Protein AF-A0A8S1HTB4-F1 (afdb_monomer)

Structure (mmCIF, N/CA/C/O backbone):
data_AF-A0A8S1HTB4-F1
#
_entry.id   AF-A0A8S1HTB4-F1
#
loop_
_atom_site.group_PDB
_atom_site.id
_atom_site.type_symbol
_atom_site.label_atom_id
_atom_site.label_alt_id
_atom_site.label_comp_id
_atom_site.label_asym_id
_atom_site.label_entity_id
_atom_site.label_seq_id
_atom_site.pdbx_PDB_ins_code
_atom_site.Cartn_x
_atom_site.Cartn_y
_atom_site.Cartn_z
_atom_site.occupancy
_atom_site.B_iso_or_equiv
_atom_site.auth_seq_id
_atom_site.auth_comp_id
_atom_site.auth_asym_id
_atom_site.auth_atom_id
_atom_site.pdbx_PDB_model_num
ATOM 1 N N . MET A 1 1 ? -26.898 -7.638 -37.103 1.00 52.09 1 MET A N 1
ATOM 2 C CA . MET A 1 1 ? -28.044 -8.009 -36.247 1.00 52.09 1 MET A CA 1
ATOM 3 C C . MET A 1 1 ? -27.562 -8.035 -34.805 1.00 52.09 1 MET A C 1
ATOM 5 O O . MET A 1 1 ? -26.642 -8.799 -34.539 1.00 52.09 1 MET A O 1
ATOM 9 N N . PRO A 1 2 ? -28.051 -7.158 -33.913 1.00 51.69 2 PRO A N 1
ATOM 10 C CA . PRO A 1 2 ? -27.568 -7.121 -32.536 1.00 51.69 2 PRO A CA 1
ATOM 11 C C . PRO A 1 2 ? -28.117 -8.314 -31.740 1.00 51.69 2 PRO A C 1
ATOM 13 O O . PRO A 1 2 ? -29.325 -8.544 -31.695 1.00 51.69 2 PRO A O 1
ATOM 16 N N . LEU A 1 3 ? -27.205 -9.081 -31.141 1.00 53.97 3 LEU A N 1
ATOM 17 C CA . LEU A 1 3 ? -27.489 -10.210 -30.257 1.00 53.97 3 LEU A CA 1
ATOM 18 C C . LEU A 1 3 ? -28.090 -9.680 -28.947 1.00 53.97 3 LEU A C 1
ATOM 20 O O . LEU A 1 3 ? -27.420 -8.983 -28.187 1.00 53.97 3 LEU A O 1
ATOM 24 N N . ARG A 1 4 ? -29.368 -9.988 -28.700 1.00 58.59 4 ARG A N 1
ATOM 25 C CA . ARG A 1 4 ? -30.046 -9.728 -27.424 1.00 58.59 4 ARG A CA 1
ATOM 26 C C . ARG A 1 4 ? -29.510 -10.694 -26.369 1.00 58.59 4 ARG A C 1
ATOM 28 O O . ARG A 1 4 ? -29.707 -11.900 -26.486 1.00 58.59 4 ARG A O 1
ATOM 35 N N . THR A 1 5 ? -28.860 -10.165 -25.342 1.00 68.38 5 THR A N 1
ATOM 36 C CA . THR A 1 5 ? -28.529 -10.914 -24.128 1.00 68.38 5 THR A CA 1
ATOM 37 C C . THR A 1 5 ? -29.7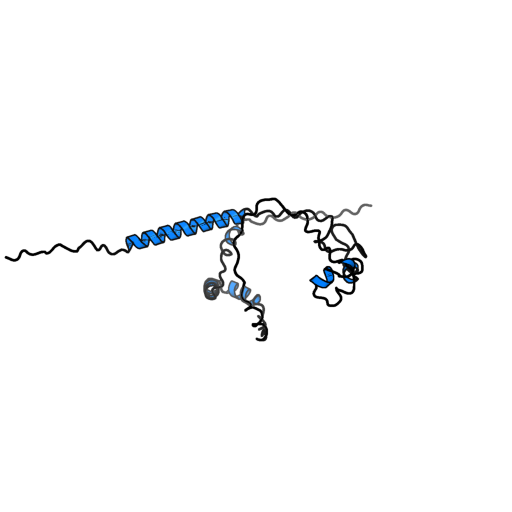72 -11.054 -23.237 1.00 68.38 5 THR A C 1
ATOM 39 O O . THR A 1 5 ? -30.557 -10.107 -23.138 1.00 68.38 5 THR A O 1
ATOM 42 N N . PRO A 1 6 ? -29.998 -12.225 -22.614 1.00 67.81 6 PRO A N 1
ATOM 43 C CA . PRO A 1 6 ? -31.116 -12.425 -21.698 1.00 67.81 6 PRO A CA 1
ATOM 44 C C . PRO A 1 6 ? -30.886 -11.687 -20.372 1.00 67.81 6 PRO A C 1
ATOM 46 O O . PRO A 1 6 ? -29.778 -11.685 -19.833 1.00 67.81 6 PRO A O 1
ATOM 49 N N . SER A 1 7 ? -31.949 -11.065 -19.858 1.00 71.25 7 SER A N 1
ATOM 50 C CA . SER A 1 7 ? -31.957 -10.394 -18.556 1.00 71.25 7 SER A CA 1
ATOM 51 C C . SER A 1 7 ? -31.712 -11.383 -17.410 1.00 71.25 7 SER A C 1
ATOM 53 O O . SER A 1 7 ? -32.244 -12.496 -17.451 1.00 71.25 7 SER A O 1
ATOM 55 N N . PRO A 1 8 ? -30.954 -10.989 -16.373 1.00 74.25 8 PRO A N 1
ATOM 56 C CA . PRO A 1 8 ? -30.757 -11.815 -15.190 1.00 74.25 8 PRO A CA 1
ATOM 57 C C . PRO A 1 8 ? -32.066 -11.975 -14.393 1.00 74.25 8 PRO A C 1
ATOM 59 O O . PRO A 1 8 ? -32.886 -11.050 -14.370 1.00 74.25 8 PRO A O 1
ATOM 62 N N . PRO A 1 9 ? -32.274 -13.133 -13.741 1.00 71.81 9 PRO A N 1
ATOM 63 C CA . PRO A 1 9 ? -33.433 -13.368 -12.889 1.00 71.81 9 PRO A CA 1
ATOM 64 C C . PRO A 1 9 ? -33.397 -12.470 -11.646 1.00 71.81 9 PRO A C 1
ATOM 66 O O . PRO A 1 9 ? -32.331 -12.169 -11.106 1.00 71.81 9 PRO A O 1
ATOM 69 N N . ALA A 1 10 ? -34.583 -12.047 -11.207 1.00 65.19 10 ALA A N 1
ATOM 70 C CA . ALA A 1 10 ? -34.761 -11.215 -10.024 1.00 65.19 10 ALA A CA 1
ATOM 71 C C . ALA A 1 10 ? -34.260 -11.934 -8.752 1.00 65.19 10 ALA A C 1
ATOM 73 O O . ALA A 1 10 ? -34.420 -13.154 -8.639 1.00 65.19 10 ALA A O 1
ATOM 74 N N . PRO A 1 11 ? -33.658 -11.204 -7.795 1.00 65.38 11 PRO A N 1
ATOM 75 C CA . PRO A 1 11 ? -33.204 -11.782 -6.537 1.00 65.38 11 PRO A CA 1
ATOM 76 C C . PRO A 1 11 ? -34.403 -12.279 -5.722 1.00 65.38 11 PRO A C 1
ATOM 78 O O . PRO A 1 11 ? -35.351 -11.536 -5.483 1.00 65.38 11 PRO A O 1
ATOM 81 N N . ALA A 1 12 ? -34.349 -13.546 -5.310 1.00 63.94 12 ALA A N 1
ATOM 82 C CA . ALA A 1 12 ? -35.323 -14.137 -4.403 1.00 63.94 12 ALA A CA 1
ATOM 83 C C . ALA A 1 12 ? -35.243 -13.444 -3.034 1.00 63.94 12 ALA A C 1
ATOM 85 O O . ALA A 1 12 ? -34.164 -13.359 -2.440 1.00 63.94 12 ALA A O 1
ATOM 86 N N . GLU A 1 13 ? -36.384 -12.953 -2.555 1.00 55.47 13 GLU A N 1
ATOM 87 C CA . GLU A 1 13 ? -36.531 -12.365 -1.227 1.00 55.47 13 GLU A CA 1
ATOM 88 C C . GLU A 1 13 ? -36.228 -13.438 -0.173 1.00 55.47 13 GLU A C 1
ATOM 90 O O . GLU A 1 13 ? -36.909 -14.459 -0.085 1.00 55.47 13 GLU A O 1
ATOM 95 N N . ARG A 1 14 ? -35.135 -13.250 0.573 1.00 59.16 14 ARG A N 1
ATOM 96 C CA . ARG A 1 14 ? -34.764 -14.107 1.700 1.00 59.16 14 ARG A CA 1
ATOM 97 C C . ARG A 1 14 ? -35.385 -13.541 2.971 1.00 59.16 14 ARG A C 1
ATOM 99 O O . ARG A 1 14 ? -35.165 -12.375 3.289 1.00 59.16 14 ARG A O 1
ATOM 106 N N . ASP A 1 15 ? -36.115 -14.399 3.676 1.00 53.69 15 ASP A N 1
ATOM 107 C CA . ASP A 1 15 ? -36.721 -14.156 4.984 1.00 53.69 15 ASP A CA 1
ATOM 108 C C . ASP A 1 15 ? -35.692 -13.615 5.991 1.00 53.69 15 ASP A C 1
ATOM 110 O O . ASP A 1 15 ? -34.709 -14.272 6.341 1.00 53.69 15 ASP A O 1
ATOM 114 N N . THR A 1 16 ? -35.919 -12.391 6.463 1.00 58.47 16 THR A N 1
ATOM 115 C CA . THR A 1 16 ? -35.049 -11.641 7.385 1.00 58.47 16 THR A CA 1
ATOM 116 C C . THR A 1 16 ? -35.143 -12.097 8.846 1.00 58.47 16 THR A C 1
ATOM 118 O O . THR A 1 16 ? -34.473 -11.538 9.712 1.00 58.47 16 THR A O 1
ATOM 121 N N . SER A 1 17 ? -35.955 -13.108 9.156 1.00 56.81 17 SER A N 1
ATOM 122 C CA . SER A 1 17 ? -36.210 -13.554 10.531 1.00 56.81 17 SER A CA 1
ATOM 123 C C . SER A 1 17 ? -35.152 -14.502 11.110 1.00 56.81 17 SER A C 1
ATOM 125 O O . SER A 1 17 ? -35.069 -14.610 12.329 1.00 56.81 17 SER A O 1
ATOM 127 N N . GLU A 1 18 ? -34.303 -15.139 10.295 1.00 52.81 18 GLU A N 1
ATOM 128 C CA . GLU A 1 18 ? -33.240 -16.032 10.805 1.00 52.81 18 GLU A CA 1
ATOM 129 C C . GLU A 1 18 ? -31.883 -15.339 11.025 1.00 52.81 18 GLU A C 1
ATOM 131 O O . GLU A 1 18 ? -31.003 -15.896 11.680 1.00 52.81 18 GLU A O 1
ATOM 136 N N . GLN A 1 19 ? -31.698 -14.101 10.550 1.00 52.97 19 GLN A N 1
ATOM 137 C CA . GLN A 1 19 ? -30.436 -13.371 10.748 1.00 52.97 19 GLN A CA 1
ATOM 138 C C . GLN A 1 19 ? -30.274 -12.791 12.160 1.00 52.97 19 GLN A C 1
ATOM 140 O O . GLN A 1 19 ? -29.150 -12.670 12.640 1.00 52.97 19 GLN A O 1
ATOM 145 N N . LEU A 1 20 ? -31.370 -12.503 12.867 1.00 49.91 20 LEU A N 1
ATOM 146 C CA . LEU A 1 20 ? -31.314 -11.859 14.186 1.00 49.91 20 LEU A CA 1
ATOM 147 C C . LEU A 1 20 ? -30.996 -12.809 15.352 1.00 49.91 20 LEU A C 1
ATOM 149 O O . LEU A 1 20 ? -30.763 -12.336 16.462 1.00 49.91 20 LEU A O 1
ATOM 153 N N . LEU A 1 21 ? -30.934 -14.128 15.127 1.00 49.91 21 LEU A N 1
ATOM 154 C CA . LEU A 1 21 ? -30.546 -15.087 16.171 1.00 49.91 21 LEU A CA 1
ATOM 155 C C . LEU A 1 21 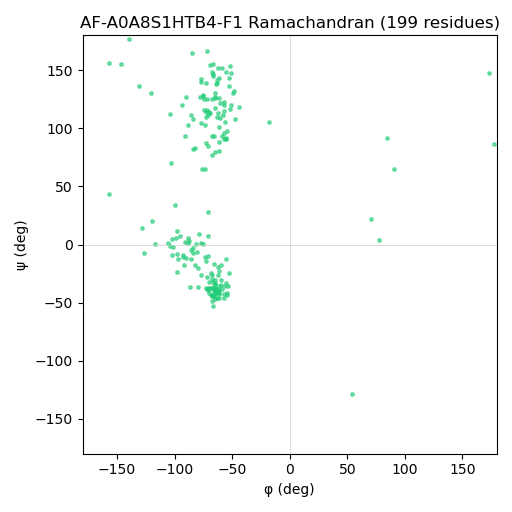? -29.066 -15.503 16.118 1.00 49.91 21 LEU A C 1
ATOM 157 O O . LEU A 1 21 ? -28.575 -16.099 17.075 1.00 49.91 21 LEU A O 1
ATOM 161 N N . PHE A 1 22 ? -28.341 -15.188 15.039 1.00 47.47 22 PHE A N 1
ATOM 162 C CA . PHE A 1 22 ? -26.940 -15.605 14.876 1.00 47.47 22 PHE A CA 1
ATOM 163 C C . PHE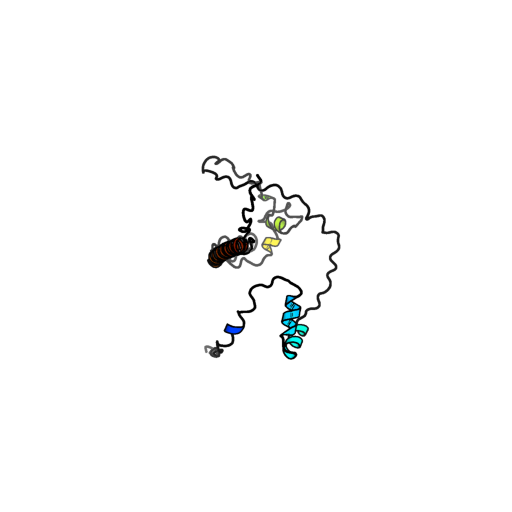 A 1 22 ? -25.918 -14.577 15.394 1.00 47.47 22 PHE A C 1
ATOM 165 O O . PHE A 1 22 ? -24.771 -14.933 15.662 1.00 47.47 22 PHE A O 1
ATOM 172 N N . GLU A 1 23 ? -26.317 -13.318 15.602 1.00 47.59 23 GLU A N 1
ATOM 173 C CA . GLU A 1 23 ? -25.401 -12.250 16.040 1.00 47.59 23 GLU A CA 1
ATOM 174 C C . GLU A 1 23 ? -25.205 -12.158 17.565 1.00 47.59 23 GLU A C 1
ATOM 176 O O . GLU A 1 23 ? -24.330 -11.430 18.029 1.00 47.59 23 GLU A O 1
ATOM 181 N N . ALA A 1 24 ? -25.929 -12.948 18.366 1.00 48.38 24 ALA A N 1
ATOM 182 C CA . ALA A 1 24 ? -25.791 -12.932 19.826 1.00 48.38 24 ALA A CA 1
ATOM 183 C C . ALA A 1 24 ? -24.636 -13.801 20.379 1.00 48.38 24 ALA A C 1
ATOM 185 O O . ALA A 1 24 ? -24.407 -13.797 21.586 1.00 48.38 24 ALA A O 1
ATOM 186 N N . ALA A 1 25 ? -23.899 -14.545 19.540 1.00 48.19 25 ALA A N 1
ATOM 187 C CA . ALA A 1 25 ? -22.939 -15.559 20.011 1.00 48.19 25 ALA A CA 1
ATOM 188 C C . ALA A 1 25 ? -21.459 -15.312 19.651 1.00 48.19 25 ALA A C 1
ATOM 190 O O . ALA A 1 25 ? -20.610 -16.121 20.016 1.00 48.19 25 ALA A O 1
ATOM 191 N N . VAL A 1 26 ? -21.116 -14.219 18.957 1.00 51.09 26 VAL A N 1
ATOM 192 C CA . VAL A 1 26 ? -19.731 -13.979 18.472 1.00 51.09 26 VAL A CA 1
ATOM 193 C C . VAL A 1 26 ? -18.992 -12.896 19.279 1.00 51.09 26 VAL A C 1
ATOM 195 O O . VAL A 1 26 ? -17.829 -12.586 19.023 1.00 51.09 26 VAL A O 1
ATOM 198 N N . GLY A 1 27 ? -19.630 -12.333 20.305 1.00 46.03 27 GLY A N 1
ATOM 199 C CA . GLY A 1 27 ? -18.987 -11.407 21.232 1.00 46.03 27 GLY A CA 1
ATOM 200 C C . GLY A 1 27 ? -18.285 -12.153 22.363 1.00 46.03 27 GLY A C 1
ATOM 201 O O . GLY A 1 27 ? -18.952 -12.681 23.243 1.00 46.03 27 GLY A O 1
ATOM 202 N N . SER A 1 28 ? -16.950 -12.113 22.381 1.00 50.72 28 SER A N 1
ATOM 203 C CA . SER A 1 28 ? -16.079 -12.554 23.488 1.00 50.72 28 SER A CA 1
ATOM 204 C C . SER A 1 28 ? -15.615 -14.021 23.457 1.00 50.72 28 SER A C 1
ATOM 206 O O . SER A 1 28 ? -15.885 -14.819 24.351 1.00 50.72 28 SER A O 1
ATOM 208 N N . ILE A 1 29 ? -14.813 -14.369 22.443 1.00 47.28 29 ILE A N 1
ATOM 209 C CA . ILE A 1 29 ? -13.925 -15.542 22.502 1.00 47.28 29 ILE A CA 1
ATOM 210 C C . ILE A 1 29 ? -12.635 -15.112 23.213 1.00 47.28 29 ILE A C 1
ATOM 212 O O . ILE A 1 29 ? -11.627 -14.794 22.587 1.00 47.28 29 ILE A O 1
ATOM 216 N N . HIS A 1 30 ? -12.667 -15.092 24.544 1.00 47.44 30 HIS A N 1
ATOM 217 C CA . HIS A 1 30 ? -11.462 -15.417 25.300 1.00 47.44 30 HIS A CA 1
ATOM 218 C C . HIS A 1 30 ? -11.246 -16.928 25.148 1.00 47.44 30 HIS A C 1
ATOM 220 O O . HIS A 1 30 ? -12.163 -17.710 25.392 1.00 47.44 30 HIS A O 1
ATOM 226 N N . HIS A 1 31 ? -10.061 -17.344 24.695 1.00 50.38 31 HIS A N 1
ATOM 227 C CA . HIS A 1 31 ? -9.675 -18.754 24.597 1.00 50.38 31 HIS A CA 1
ATOM 228 C C . HIS A 1 31 ? -9.524 -19.373 25.995 1.00 50.38 31 HIS A C 1
ATOM 230 O O . HIS A 1 31 ? -8.414 -19.552 26.489 1.00 50.38 31 HIS A O 1
ATOM 236 N N . ASP A 1 32 ? -10.642 -19.696 26.639 1.00 52.03 32 ASP A N 1
ATOM 237 C CA . ASP A 1 32 ? -10.676 -20.637 27.751 1.00 52.03 32 ASP A CA 1
ATOM 238 C C . ASP A 1 32 ? -11.008 -22.033 27.175 1.00 52.03 32 ASP A C 1
ATOM 240 O O . ASP A 1 32 ? -12.045 -22.213 26.524 1.00 52.03 32 ASP A O 1
ATOM 244 N N . PRO A 1 33 ? -10.137 -23.045 27.346 1.00 61.66 33 PRO A N 1
ATOM 245 C CA . PRO A 1 33 ? -10.380 -24.394 26.831 1.00 61.66 33 PRO A CA 1
ATOM 246 C C . PRO A 1 33 ? -11.660 -25.038 27.395 1.00 61.66 33 PRO A C 1
ATOM 248 O O . PRO A 1 33 ? -12.191 -25.975 26.797 1.00 61.66 33 PRO A O 1
ATOM 251 N N . ASN A 1 34 ? -12.210 -24.531 28.504 1.00 61.47 34 ASN A N 1
ATOM 252 C CA . ASN A 1 34 ? -13.460 -25.041 29.067 1.00 61.47 34 ASN A CA 1
ATOM 253 C C . ASN A 1 34 ? -14.726 -24.536 28.358 1.00 61.47 34 ASN A C 1
ATOM 255 O O . ASN A 1 34 ? -15.775 -25.184 28.455 1.00 61.47 34 ASN A O 1
ATOM 259 N N . THR A 1 35 ? -14.670 -23.423 27.621 1.00 62.94 35 THR A N 1
ATOM 260 C CA . THR A 1 35 ? -15.856 -22.859 26.949 1.00 62.94 35 THR A CA 1
ATOM 261 C C . THR A 1 35 ? -16.276 -23.704 25.750 1.00 62.94 35 THR A C 1
ATOM 263 O O . THR A 1 35 ? -17.468 -23.938 25.550 1.00 62.94 35 THR A O 1
ATOM 266 N N . LEU A 1 36 ? -15.309 -24.250 25.004 1.00 62.00 36 LEU A N 1
ATOM 267 C CA . LEU A 1 36 ? -15.571 -25.164 23.886 1.00 62.00 36 LEU A CA 1
ATOM 268 C C . LEU A 1 36 ? -16.234 -26.463 24.357 1.00 62.00 36 LEU A C 1
ATOM 270 O O . LEU A 1 36 ? -17.182 -26.941 23.735 1.00 62.00 36 LEU A O 1
ATOM 274 N N . THR A 1 37 ? -15.802 -26.998 25.499 1.00 66.38 37 THR A N 1
ATOM 275 C CA . THR A 1 37 ? -16.384 -28.211 26.090 1.00 66.38 37 THR A CA 1
ATOM 276 C C . THR A 1 37 ? -17.836 -27.988 26.519 1.00 66.38 37 THR A C 1
ATOM 278 O O . THR A 1 37 ? -18.688 -28.854 26.313 1.00 66.38 37 THR A O 1
ATOM 281 N N . ARG A 1 38 ? -18.151 -26.799 27.053 1.00 66.75 38 ARG A N 1
ATOM 282 C CA . ARG A 1 38 ? -19.520 -26.418 27.436 1.00 66.75 38 ARG A CA 1
ATOM 283 C C . ARG A 1 38 ? -20.432 -26.170 26.233 1.00 66.75 38 ARG A C 1
ATOM 285 O O . ARG A 1 38 ? -21.573 -26.617 26.257 1.00 66.75 38 ARG A O 1
ATOM 292 N N . LEU A 1 39 ? -19.933 -25.541 25.169 1.00 64.44 39 LEU A N 1
ATOM 293 C CA . LEU A 1 39 ? -20.686 -25.351 23.921 1.00 64.44 39 LEU A CA 1
ATOM 294 C C . LEU A 1 39 ? -20.955 -26.680 23.202 1.00 64.44 39 LEU A C 1
ATOM 296 O O . LEU A 1 39 ? -22.050 -26.900 22.692 1.00 64.44 39 LEU A O 1
ATOM 300 N N . ARG A 1 40 ? -20.007 -27.625 23.233 1.00 64.88 40 ARG A N 1
ATOM 301 C CA . ARG A 1 40 ? -20.227 -28.969 22.678 1.00 64.88 40 ARG A CA 1
ATOM 302 C C . ARG A 1 40 ? -21.364 -29.686 23.408 1.00 64.88 40 ARG A C 1
ATOM 304 O O . ARG A 1 40 ? -22.140 -30.394 22.769 1.00 64.88 40 ARG A O 1
ATOM 311 N N . ALA A 1 41 ? -21.503 -29.479 24.722 1.00 69.12 41 ALA A N 1
ATOM 312 C CA . ALA A 1 41 ? -22.540 -30.105 25.543 1.00 69.12 41 ALA A CA 1
ATOM 313 C C . ALA A 1 41 ? -23.970 -29.668 25.176 1.00 69.12 41 ALA A C 1
ATOM 315 O O . ALA A 1 41 ? -24.880 -30.484 25.300 1.00 69.12 41 ALA A O 1
ATOM 316 N N . THR A 1 42 ? -24.166 -28.440 24.683 1.00 75.31 42 THR A N 1
ATOM 317 C CA . THR A 1 42 ? -25.493 -27.914 24.309 1.00 75.31 42 THR A CA 1
ATOM 318 C C . THR A 1 42 ? -25.880 -28.184 22.853 1.00 75.31 42 THR A C 1
ATOM 320 O O . THR A 1 42 ? -27.044 -28.021 22.492 1.00 75.31 42 THR A O 1
ATOM 323 N N . MET A 1 43 ? -24.940 -28.630 22.015 1.00 75.50 43 MET A N 1
ATOM 324 C CA . MET A 1 43 ? -25.204 -28.959 20.614 1.00 75.50 43 MET A CA 1
ATOM 325 C C . MET A 1 43 ? -25.912 -30.304 20.440 1.00 75.50 43 MET A C 1
ATOM 327 O O . MET A 1 43 ? -25.592 -31.294 21.104 1.00 75.50 43 MET A O 1
ATOM 331 N N . THR A 1 44 ? -26.822 -30.350 19.466 1.00 84.88 44 THR A N 1
ATOM 332 C CA . THR A 1 44 ? -27.479 -31.591 19.037 1.00 84.88 44 THR A CA 1
ATOM 333 C C . THR A 1 44 ? -26.485 -32.553 18.379 1.00 84.88 44 THR A C 1
ATOM 335 O O . THR A 1 44 ? -25.465 -32.144 17.820 1.00 84.88 44 THR A O 1
ATOM 338 N N . THR A 1 45 ? -26.787 -33.854 18.399 1.00 76.44 45 THR A N 1
ATOM 339 C CA . THR A 1 45 ? -25.921 -34.899 17.823 1.00 76.44 45 THR A CA 1
ATOM 340 C C . THR A 1 45 ? -25.616 -34.661 16.338 1.00 76.44 45 THR A C 1
ATOM 342 O O . THR A 1 45 ? -24.490 -34.889 15.907 1.00 76.44 45 THR A O 1
ATOM 345 N N . ALA A 1 46 ? -26.579 -34.128 15.577 1.00 74.50 46 ALA A N 1
ATOM 346 C CA . ALA A 1 46 ? -26.396 -33.782 14.166 1.00 74.50 46 ALA A CA 1
ATOM 347 C C . ALA A 1 46 ? -25.455 -32.576 13.964 1.00 74.50 46 ALA A C 1
ATOM 349 O O . ALA A 1 46 ? -24.634 -32.578 13.052 1.00 74.50 46 ALA A O 1
ATOM 350 N N . GLN A 1 47 ? -25.511 -31.569 14.842 1.00 73.69 47 GLN A N 1
ATOM 351 C CA . GLN A 1 47 ? -24.605 -30.413 14.786 1.00 73.69 47 GLN A CA 1
ATOM 352 C C . GLN A 1 47 ? -23.165 -30.773 15.164 1.00 73.69 47 GLN A C 1
ATOM 354 O O . GLN A 1 47 ? -22.232 -30.201 14.607 1.00 73.69 47 GLN A O 1
ATOM 359 N N . ARG A 1 48 ? -22.971 -31.745 16.068 1.00 75.38 48 ARG A N 1
ATOM 360 C CA . ARG A 1 48 ? -21.630 -32.235 16.425 1.00 75.38 48 ARG A CA 1
ATOM 361 C C . ARG A 1 48 ? -20.921 -32.891 15.239 1.00 75.38 48 ARG A C 1
ATOM 363 O O . ARG A 1 48 ? -19.747 -32.616 15.034 1.00 75.38 48 ARG A O 1
ATOM 370 N N . GLN A 1 49 ? -21.637 -33.687 14.441 1.00 74.75 49 GLN A N 1
ATOM 371 C CA . GLN A 1 49 ? -21.060 -34.350 13.264 1.00 74.75 49 GLN A CA 1
ATOM 372 C C . GLN A 1 49 ? -20.566 -33.344 12.214 1.00 74.75 49 GLN A C 1
ATOM 374 O O . GLN A 1 49 ? -19.470 -33.503 11.695 1.00 74.75 49 GLN A O 1
ATOM 379 N N . MET A 1 50 ? -21.303 -32.252 11.982 1.00 72.06 50 MET A N 1
ATOM 380 C CA . MET A 1 50 ? -20.867 -31.206 11.044 1.00 72.06 50 MET A CA 1
ATOM 381 C C . MET A 1 50 ? -19.636 -30.421 11.525 1.00 72.06 50 MET A C 1
ATOM 383 O O . MET A 1 50 ? -18.921 -29.842 10.712 1.00 72.06 50 MET A O 1
ATOM 387 N N . PHE A 1 51 ? -19.398 -30.366 12.838 1.00 68.62 51 PHE A N 1
ATOM 388 C CA . PHE A 1 51 ? -18.238 -29.676 13.407 1.00 68.62 51 PHE A CA 1
ATOM 389 C C . PHE A 1 51 ? -16.962 -30.517 13.321 1.00 68.62 51 PHE A C 1
ATOM 391 O O . PHE A 1 51 ? -15.888 -29.967 13.088 1.00 68.62 51 PHE A O 1
ATOM 398 N N . ASP A 1 52 ? -17.078 -31.836 13.487 1.00 66.06 52 ASP A N 1
ATOM 399 C CA . ASP A 1 52 ? -15.936 -32.749 13.396 1.00 66.06 52 ASP A CA 1
ATOM 400 C C . ASP A 1 52 ? -15.444 -32.913 11.937 1.00 66.06 52 ASP A C 1
ATOM 402 O O . ASP A 1 52 ? -14.242 -33.054 11.727 1.00 66.06 52 ASP A O 1
ATOM 406 N N . ASP A 1 53 ? -16.310 -32.756 10.924 1.00 62.94 53 ASP A N 1
ATOM 407 C CA . ASP A 1 53 ? -15.910 -32.770 9.499 1.00 62.94 53 ASP A CA 1
ATOM 408 C C . ASP A 1 53 ? -15.147 -31.504 9.042 1.00 62.94 53 ASP A C 1
ATOM 410 O O . ASP A 1 53 ? -14.524 -31.498 7.979 1.00 62.94 53 ASP A O 1
ATOM 414 N N . LEU A 1 54 ? -15.163 -30.427 9.839 1.00 59.72 54 LEU A N 1
ATOM 415 C CA . LEU A 1 54 ? -14.414 -29.185 9.581 1.00 59.72 54 LEU A CA 1
ATOM 416 C C . LEU A 1 54 ? -13.165 -29.041 10.461 1.00 59.72 54 LEU A C 1
ATOM 418 O O . LEU A 1 54 ? -12.431 -28.055 10.333 1.00 59.72 54 LEU A O 1
ATOM 422 N N . ALA A 1 55 ? -12.905 -30.004 11.348 1.00 54.53 55 ALA A N 1
ATOM 423 C CA . ALA A 1 55 ? -11.685 -30.049 12.135 1.00 54.53 55 ALA A CA 1
ATOM 424 C C . ALA A 1 55 ? -10.523 -30.461 11.222 1.00 54.53 55 ALA A C 1
ATOM 426 O O . ALA A 1 55 ? -10.196 -31.636 11.069 1.00 54.53 55 ALA A O 1
ATOM 427 N N . PHE A 1 56 ? -9.911 -29.463 10.582 1.00 50.31 56 PHE A N 1
ATOM 428 C CA . PHE A 1 56 ? -8.648 -29.630 9.875 1.00 50.31 56 PHE A CA 1
ATOM 429 C C . PHE A 1 56 ? -7.653 -30.361 10.789 1.00 50.31 56 PHE A C 1
ATOM 431 O O . PHE A 1 56 ? -7.517 -29.966 11.953 1.00 50.31 56 PHE A O 1
ATOM 438 N N . PRO A 1 57 ? -6.954 -31.402 10.300 1.00 50.84 57 PRO A N 1
ATOM 439 C CA . PRO A 1 57 ? -5.889 -32.022 11.065 1.00 50.84 57 PRO A CA 1
ATOM 440 C C . PRO A 1 57 ? -4.862 -30.936 11.374 1.00 50.84 57 PRO A C 1
ATOM 442 O O . PRO A 1 57 ? -4.220 -30.389 10.476 1.00 50.84 57 PRO A O 1
ATOM 445 N N . VAL A 1 58 ? -4.758 -30.579 12.652 1.00 52.69 58 VAL A N 1
ATOM 446 C CA . VAL A 1 58 ? -3.650 -29.783 13.164 1.00 52.69 58 VAL A CA 1
ATOM 447 C C . VAL A 1 58 ? -2.425 -30.671 13.005 1.00 52.69 58 VAL A C 1
ATOM 449 O O . VAL A 1 58 ? -2.160 -31.529 13.841 1.00 52.69 58 VAL A O 1
ATOM 452 N N . GLU A 1 59 ? -1.723 -30.526 11.883 1.00 50.25 59 GLU A N 1
ATOM 453 C CA . GLU A 1 59 ? -0.357 -31.014 11.783 1.00 50.25 59 GLU A CA 1
ATOM 454 C C . GLU A 1 59 ? 0.428 -30.329 12.903 1.00 50.25 59 GLU A C 1
ATOM 456 O O . GLU A 1 59 ? 0.555 -29.101 12.932 1.00 50.25 59 GLU A O 1
ATOM 461 N N . GLU A 1 60 ? 0.903 -31.127 13.859 1.00 52.59 60 GLU A N 1
ATOM 462 C CA . GLU A 1 60 ? 1.887 -30.723 14.854 1.00 52.59 60 GLU A CA 1
ATOM 463 C C . GLU A 1 60 ? 3.118 -30.176 14.123 1.00 52.59 60 GLU A C 1
ATOM 465 O O . GLU A 1 60 ? 4.046 -30.901 13.768 1.00 52.59 60 GLU A O 1
ATOM 470 N N . GLN A 1 61 ? 3.139 -28.864 13.892 1.00 49.06 61 GLN A N 1
ATOM 471 C CA . GLN A 1 61 ? 4.371 -28.153 13.605 1.00 49.06 61 GLN A CA 1
ATOM 472 C C . GLN A 1 61 ? 5.203 -28.183 14.882 1.00 49.06 61 GLN A C 1
ATOM 474 O O . GLN A 1 61 ? 5.067 -27.340 15.767 1.00 49.06 61 GLN A O 1
ATOM 479 N N . THR A 1 62 ? 6.075 -29.183 14.973 1.00 45.28 62 THR A N 1
ATOM 480 C CA . THR A 1 62 ? 7.212 -29.198 15.886 1.00 45.28 62 THR A CA 1
ATOM 481 C C . THR A 1 62 ? 8.113 -28.023 15.519 1.00 45.28 62 THR A C 1
ATOM 483 O O . THR A 1 62 ? 8.994 -28.131 14.665 1.00 45.28 62 THR A O 1
ATOM 486 N N . VAL A 1 63 ? 7.848 -26.859 16.108 1.00 51.16 63 VAL A N 1
ATOM 487 C CA . VAL A 1 63 ? 8.714 -25.692 15.970 1.00 51.16 63 VAL A CA 1
ATOM 488 C C . VAL A 1 63 ? 9.963 -25.969 16.801 1.00 51.16 63 VAL A C 1
ATOM 490 O O . VAL A 1 63 ? 9.888 -26.120 18.020 1.00 51.16 63 VAL A O 1
ATOM 493 N N . SER A 1 64 ? 11.104 -26.099 16.126 1.00 48.59 64 SER A N 1
ATOM 494 C CA . SER A 1 64 ? 12.404 -26.332 16.751 1.00 48.59 64 SER A CA 1
ATOM 495 C C . SER A 1 64 ? 12.690 -25.290 17.849 1.00 48.59 64 SER A C 1
ATOM 497 O O . SER A 1 64 ? 12.488 -24.096 17.612 1.00 48.59 64 SER A O 1
ATOM 499 N N . PRO A 1 65 ? 13.205 -25.695 19.025 1.00 55.00 65 PRO A N 1
ATOM 500 C CA . PRO A 1 65 ? 13.363 -24.822 20.195 1.00 55.00 65 PRO A CA 1
ATOM 501 C C . PRO A 1 65 ? 14.459 -23.738 20.080 1.00 55.00 65 PRO A C 1
ATOM 503 O O . PRO A 1 65 ? 14.700 -23.019 21.044 1.00 55.00 65 PRO A O 1
ATOM 506 N N . ASP A 1 66 ? 15.085 -23.557 18.914 1.00 49.81 66 ASP A N 1
ATOM 507 C CA . ASP A 1 66 ? 16.233 -22.651 18.714 1.00 49.81 66 ASP A CA 1
ATOM 508 C C . ASP A 1 66 ? 15.866 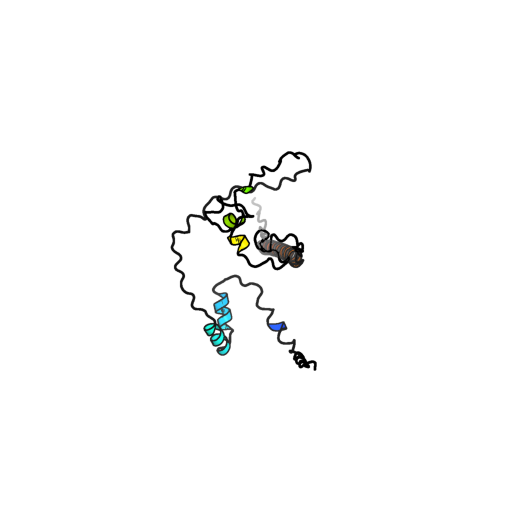-21.189 18.364 1.00 49.81 66 ASP A C 1
ATOM 510 O O . ASP A 1 66 ? 16.745 -20.359 18.139 1.00 49.81 66 ASP A O 1
ATOM 514 N N . LEU A 1 67 ? 14.576 -20.826 18.320 1.00 51.03 67 LEU A N 1
ATOM 515 C CA . LEU A 1 67 ? 14.128 -19.455 17.989 1.00 51.03 67 LEU A CA 1
ATOM 516 C C . LEU A 1 67 ? 13.695 -18.596 19.192 1.00 51.03 67 LEU A C 1
ATOM 518 O O . LEU A 1 67 ? 13.257 -17.458 19.011 1.00 51.03 67 LEU A O 1
ATOM 522 N N . LEU A 1 68 ? 13.845 -19.091 20.422 1.00 53.44 68 LEU A N 1
ATOM 523 C CA . LEU A 1 68 ? 13.397 -18.386 21.632 1.00 53.44 68 LEU A CA 1
ATOM 524 C C . LEU A 1 68 ? 14.387 -17.342 22.185 1.00 53.44 68 LEU A C 1
ATOM 526 O O . LEU A 1 68 ? 14.002 -16.554 23.045 1.00 53.44 68 LEU A O 1
ATOM 530 N N . ASP A 1 69 ? 15.611 -17.246 21.657 1.00 49.00 69 ASP A N 1
ATOM 531 C CA . ASP A 1 69 ? 16.638 -16.334 22.202 1.00 49.00 69 ASP A CA 1
ATOM 532 C C . ASP A 1 69 ? 16.649 -14.922 21.566 1.00 49.00 69 ASP A C 1
ATOM 534 O O . ASP A 1 69 ? 17.465 -14.065 21.894 1.00 49.00 69 ASP A O 1
ATOM 538 N N . HIS A 1 70 ? 15.733 -14.627 20.634 1.00 55.06 70 HIS A N 1
ATOM 539 C CA . HIS A 1 70 ? 15.658 -13.300 19.991 1.00 55.06 70 HIS A CA 1
ATOM 540 C C . HIS A 1 70 ? 14.613 -12.350 20.599 1.00 55.06 70 HIS A C 1
ATOM 542 O O . HIS A 1 70 ? 14.606 -11.163 20.266 1.00 55.06 70 HIS A O 1
ATOM 548 N N . PHE A 1 71 ? 13.764 -12.826 21.516 1.00 52.09 71 PHE A N 1
ATOM 549 C CA . PHE A 1 71 ? 12.664 -12.032 22.085 1.00 52.09 71 PHE A CA 1
ATOM 550 C C . PHE A 1 71 ? 12.932 -11.466 23.489 1.00 52.09 71 PHE A C 1
ATOM 552 O O . PHE A 1 71 ? 12.119 -10.698 23.994 1.00 52.09 71 PHE A O 1
ATOM 559 N N . LEU A 1 72 ? 14.089 -11.751 24.098 1.00 51.03 72 LEU A N 1
ATOM 560 C CA . LEU A 1 72 ? 14.467 -11.242 25.427 1.00 51.03 72 LEU A CA 1
ATOM 561 C C . LEU A 1 72 ? 15.423 -10.039 25.376 1.00 51.03 72 LEU A C 1
ATOM 563 O O . LEU A 1 72 ? 16.271 -9.862 26.251 1.00 51.03 72 LEU A O 1
ATOM 567 N N . ARG A 1 73 ? 15.300 -9.169 24.365 1.00 53.34 73 ARG A N 1
ATOM 568 C CA . ARG A 1 73 ? 16.013 -7.884 24.390 1.00 53.34 73 ARG A CA 1
ATOM 569 C C . ARG A 1 73 ? 15.290 -6.891 25.314 1.00 53.34 73 ARG A C 1
ATOM 571 O O . ARG A 1 73 ? 14.100 -6.653 25.115 1.00 53.34 73 ARG A O 1
ATOM 578 N N . PRO A 1 74 ? 15.988 -6.276 26.289 1.00 50.56 74 PRO A N 1
ATOM 579 C CA . PRO A 1 74 ? 15.385 -5.322 27.209 1.00 50.56 74 PRO A CA 1
ATOM 580 C C . PRO A 1 74 ? 14.840 -4.105 26.458 1.00 50.56 74 PRO A C 1
ATOM 582 O O . PRO A 1 74 ? 15.555 -3.441 25.704 1.00 50.56 74 PRO A O 1
ATOM 585 N N . VAL A 1 75 ? 13.560 -3.815 26.682 1.00 50.97 75 VAL A N 1
ATOM 586 C CA . VAL A 1 75 ? 12.881 -2.628 26.164 1.00 50.97 75 VAL A CA 1
ATOM 587 C C . VAL A 1 75 ? 13.354 -1.424 26.979 1.00 50.97 75 VAL A C 1
ATOM 589 O O . VAL A 1 75 ? 13.143 -1.358 28.189 1.00 50.97 75 VAL A O 1
ATOM 592 N N . SER A 1 76 ? 14.033 -0.483 26.325 1.00 54.06 76 SER A N 1
ATOM 593 C CA . SER A 1 76 ? 14.476 0.776 26.933 1.00 54.06 76 SER A CA 1
ATOM 594 C C . SER A 1 76 ? 13.291 1.588 27.490 1.00 54.06 76 SER A C 1
ATOM 596 O O . SER A 1 76 ? 12.191 1.511 26.936 1.00 54.06 76 SER A O 1
ATOM 598 N N . PRO A 1 77 ? 13.492 2.420 28.532 1.00 50.19 77 PRO A N 1
ATOM 599 C CA . PRO A 1 77 ? 12.403 3.135 29.185 1.00 50.19 77 PRO A CA 1
ATOM 600 C C . PRO A 1 77 ? 11.751 4.150 28.242 1.00 50.19 77 PRO A C 1
ATOM 602 O O . PRO A 1 77 ? 12.422 4.990 27.635 1.00 50.19 77 PRO A O 1
ATOM 605 N N . VAL A 1 78 ? 10.423 4.088 28.170 1.00 45.97 78 VAL A N 1
ATOM 606 C CA . VAL A 1 78 ? 9.564 5.051 27.481 1.00 45.97 78 VAL A CA 1
ATOM 607 C C . VAL A 1 78 ? 9.712 6.415 28.162 1.00 45.97 78 VAL A C 1
ATOM 609 O O . VAL A 1 78 ? 9.280 6.614 29.295 1.00 45.97 78 VAL A O 1
ATOM 612 N N . ARG A 1 79 ? 10.348 7.366 27.472 1.00 42.25 79 ARG A N 1
ATOM 613 C CA . ARG A 1 79 ? 10.338 8.787 27.841 1.00 42.25 79 ARG A CA 1
ATOM 614 C C . ARG A 1 79 ? 8.980 9.389 27.472 1.00 42.25 79 ARG A C 1
ATOM 616 O O . ARG A 1 79 ? 8.545 9.273 26.330 1.00 42.25 79 ARG A O 1
ATOM 623 N N . SER A 1 80 ? 8.349 10.037 28.446 1.00 43.38 80 SER A N 1
ATOM 624 C CA . SER A 1 80 ? 7.071 10.748 28.348 1.00 43.38 80 SER A CA 1
ATOM 625 C C . SER A 1 80 ? 7.021 11.766 27.193 1.00 43.38 80 SER A C 1
ATOM 627 O O . SER A 1 80 ? 8.062 12.316 26.819 1.00 43.38 80 SER A O 1
ATOM 629 N N . PRO A 1 81 ? 5.825 12.081 26.655 1.00 45.44 81 PRO A N 1
ATOM 630 C CA . PRO A 1 81 ? 5.676 13.040 25.568 1.00 45.44 81 PRO A CA 1
ATOM 631 C C . PRO A 1 81 ? 5.886 14.468 26.089 1.00 45.44 81 PRO A C 1
ATOM 633 O O . PRO A 1 81 ? 5.023 15.058 26.734 1.00 45.44 81 PRO A O 1
ATOM 636 N N . SER A 1 82 ? 7.056 15.040 25.813 1.00 40.28 82 SER A N 1
ATOM 637 C CA . SER A 1 82 ? 7.321 16.464 26.003 1.00 40.28 82 SER A CA 1
ATOM 638 C C . SER A 1 82 ? 6.594 17.268 24.922 1.00 40.28 82 SER A C 1
ATOM 640 O O . SER A 1 82 ? 6.977 17.228 23.748 1.00 40.28 82 SER A O 1
ATOM 642 N N . TYR A 1 83 ? 5.559 18.002 25.339 1.00 49.47 83 TYR A N 1
ATOM 643 C CA . TYR A 1 83 ? 4.902 19.067 24.581 1.00 49.47 83 TYR A CA 1
ATOM 644 C C . TYR A 1 83 ? 5.975 19.992 23.993 1.00 49.47 83 TYR A C 1
ATOM 646 O O . TYR A 1 83 ? 6.673 20.692 24.726 1.00 49.47 83 TYR A O 1
ATOM 654 N N . SER A 1 84 ? 6.178 19.918 22.679 1.00 41.06 84 SER A N 1
ATOM 655 C CA . SER A 1 84 ? 7.209 20.690 21.989 1.00 41.06 84 SER A CA 1
ATOM 656 C C . SER A 1 84 ? 6.550 21.840 21.245 1.00 41.06 84 SER A C 1
ATOM 658 O O . SER A 1 84 ? 5.809 21.629 20.287 1.00 41.06 84 SER A O 1
ATOM 660 N N . SER A 1 85 ? 6.838 23.049 21.722 1.00 38.19 85 SER A N 1
ATOM 661 C CA . SER A 1 85 ? 6.586 24.317 21.044 1.00 38.19 85 SER A CA 1
ATOM 662 C C . SER A 1 85 ? 7.147 24.321 19.615 1.00 38.19 85 SER A C 1
ATOM 664 O O . SER A 1 85 ? 8.205 23.730 19.372 1.00 38.19 85 SER A O 1
ATOM 666 N N . PRO A 1 86 ? 6.502 25.028 18.674 1.00 57.62 86 PRO A N 1
ATOM 667 C CA . PRO A 1 86 ? 7.034 25.216 17.340 1.00 57.62 86 PRO A CA 1
ATOM 668 C C . PRO A 1 86 ? 8.007 26.393 17.379 1.00 57.62 86 PRO A C 1
ATOM 670 O O . PRO A 1 86 ? 7.586 27.522 17.569 1.00 57.62 86 PRO A O 1
ATOM 673 N N . ASP A 1 87 ? 9.307 26.131 17.277 1.00 49.41 87 ASP A N 1
ATOM 674 C CA . ASP A 1 87 ? 10.233 26.931 16.468 1.00 49.41 87 ASP A CA 1
ATOM 675 C C . ASP A 1 87 ? 11.681 26.494 16.687 1.00 49.41 87 ASP A C 1
ATOM 677 O O . ASP A 1 87 ? 12.090 26.148 17.793 1.00 49.41 87 ASP A O 1
ATOM 681 N N . ARG A 1 88 ? 12.470 26.625 15.613 1.00 47.88 88 ARG A N 1
ATOM 682 C CA . ARG A 1 88 ? 13.910 26.323 15.480 1.00 47.88 88 ARG A CA 1
ATOM 683 C C . ARG A 1 88 ? 14.216 24.857 15.169 1.00 47.88 88 ARG A C 1
ATOM 685 O O . ARG A 1 88 ? 14.488 24.065 16.060 1.00 47.88 88 ARG A O 1
ATOM 692 N N . ASN A 1 89 ? 14.303 24.523 13.878 1.00 45.72 89 ASN A N 1
ATOM 693 C CA . ASN A 1 89 ? 15.600 24.260 13.231 1.00 45.72 89 ASN A CA 1
ATOM 694 C C . ASN A 1 89 ? 15.403 23.830 11.760 1.00 45.72 89 ASN A C 1
ATOM 696 O O . ASN A 1 89 ? 15.383 22.643 11.432 1.00 45.72 89 ASN A O 1
ATOM 700 N N . ASN A 1 90 ? 15.316 24.806 10.854 1.00 52.75 90 ASN A N 1
ATOM 701 C CA . ASN A 1 90 ? 15.256 24.623 9.395 1.00 52.75 90 ASN A CA 1
ATOM 702 C C . ASN A 1 90 ? 16.591 24.150 8.769 1.00 52.75 90 ASN A C 1
ATOM 704 O O . ASN A 1 90 ? 16.873 24.435 7.610 1.00 52.75 90 ASN A O 1
ATOM 708 N N . ASN A 1 91 ? 17.431 23.423 9.516 1.00 49.81 91 ASN A N 1
ATOM 709 C CA . ASN A 1 91 ? 18.769 23.032 9.065 1.00 49.81 91 ASN A CA 1
ATOM 710 C C . ASN A 1 91 ? 19.088 21.537 9.190 1.00 49.81 91 ASN A C 1
ATOM 712 O O . ASN A 1 91 ? 20.226 21.126 8.969 1.00 49.81 91 ASN A O 1
ATOM 716 N N . ARG A 1 92 ? 18.081 20.677 9.411 1.00 50.31 92 ARG A N 1
ATOM 717 C CA . ARG A 1 92 ? 18.175 19.271 8.979 1.00 50.31 92 ARG A CA 1
ATOM 718 C C . ARG A 1 92 ? 17.947 19.220 7.477 1.00 50.31 92 ARG A C 1
ATOM 720 O O . ARG A 1 92 ? 16.961 18.672 6.992 1.00 50.31 92 ARG A O 1
ATOM 727 N N . ARG A 1 93 ? 18.880 19.829 6.741 1.00 51.00 93 ARG A N 1
ATOM 728 C CA . ARG A 1 93 ? 19.104 19.559 5.331 1.00 51.00 93 ARG A CA 1
ATOM 729 C C . ARG A 1 93 ? 19.319 18.061 5.264 1.00 51.00 93 ARG A C 1
ATOM 731 O O . ARG A 1 93 ? 20.370 17.565 5.653 1.00 51.00 93 ARG A O 1
ATOM 738 N N . SER A 1 94 ? 18.224 17.386 4.930 1.00 54.94 94 SER A N 1
ATOM 739 C CA . SER A 1 94 ? 18.113 16.000 4.533 1.00 54.94 94 SER A CA 1
ATOM 740 C C . SER A 1 94 ? 19.500 15.525 4.124 1.00 54.94 94 SER A C 1
ATOM 742 O O . SER A 1 94 ? 20.003 15.948 3.079 1.00 54.94 94 SER A O 1
ATOM 744 N N . GLN A 1 95 ? 20.154 14.722 4.973 1.00 52.25 95 GLN A N 1
ATOM 745 C CA . GLN A 1 95 ? 21.169 13.805 4.482 1.00 52.25 95 GLN A CA 1
ATOM 746 C C . GLN A 1 95 ? 20.396 12.899 3.530 1.00 52.25 95 GLN A C 1
ATOM 748 O O . GLN A 1 95 ? 19.937 11.818 3.886 1.00 52.25 95 GLN A O 1
ATOM 753 N N . ARG A 1 96 ? 20.171 13.405 2.316 1.00 56.00 96 ARG A N 1
ATOM 754 C CA . ARG A 1 96 ? 19.907 12.619 1.138 1.00 56.00 96 ARG A CA 1
ATOM 755 C C . ARG A 1 96 ? 21.217 11.879 0.964 1.00 56.00 96 ARG A C 1
ATOM 757 O O . ARG A 1 96 ? 22.092 12.315 0.231 1.00 56.00 96 ARG 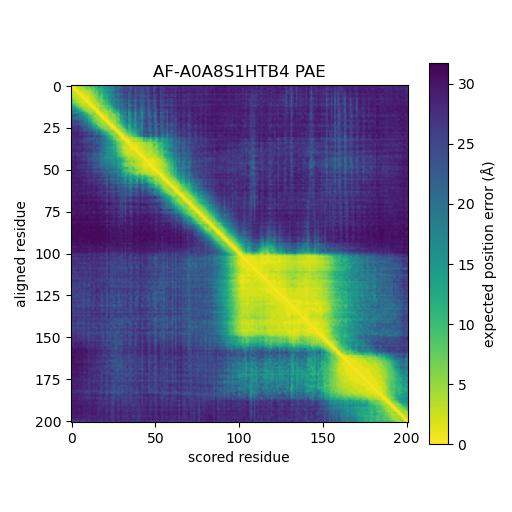A O 1
ATOM 764 N N . VAL A 1 97 ? 21.394 10.817 1.753 1.00 55.44 97 VAL A N 1
ATOM 765 C CA . VAL A 1 97 ? 22.286 9.727 1.393 1.00 55.44 97 VAL A CA 1
ATOM 766 C C . VAL A 1 97 ? 21.947 9.506 -0.067 1.00 55.44 97 VAL A C 1
ATOM 768 O O . VAL A 1 97 ? 20.762 9.338 -0.366 1.00 55.44 97 VAL A O 1
ATOM 771 N N . ASN A 1 98 ? 22.913 9.697 -0.963 1.00 53.88 98 ASN A N 1
ATOM 772 C CA . ASN A 1 98 ? 22.696 9.556 -2.394 1.00 53.88 98 ASN A CA 1
ATOM 773 C C . ASN A 1 98 ? 22.178 8.130 -2.617 1.00 53.88 98 ASN A C 1
ATOM 775 O O . ASN A 1 98 ? 22.937 7.175 -2.720 1.00 53.88 98 ASN A O 1
ATOM 779 N N . THR A 1 99 ? 20.854 7.980 -2.593 1.00 55.75 99 THR A N 1
ATOM 780 C CA . THR A 1 99 ? 20.124 6.715 -2.728 1.00 55.75 99 THR A CA 1
ATOM 781 C C . THR A 1 99 ? 20.140 6.255 -4.178 1.00 55.75 99 THR A C 1
ATOM 783 O O . THR A 1 99 ? 19.616 5.192 -4.492 1.00 55.75 99 THR A O 1
ATOM 786 N N . GLU A 1 100 ? 20.789 7.026 -5.051 1.00 63.00 100 GLU A N 1
ATOM 787 C CA . GLU A 1 100 ? 21.013 6.729 -6.456 1.00 63.00 100 GLU A CA 1
ATOM 788 C C . GLU A 1 100 ? 21.654 5.358 -6.671 1.00 63.00 100 GLU A C 1
ATOM 790 O O . GLU A 1 100 ? 21.419 4.755 -7.710 1.00 63.00 100 GLU A O 1
ATOM 795 N N . THR A 1 101 ? 22.379 4.811 -5.694 1.00 77.56 101 THR A N 1
ATOM 796 C CA . THR A 1 101 ? 22.998 3.481 -5.789 1.00 77.56 101 THR A CA 1
ATOM 797 C C . THR A 1 101 ? 22.269 2.367 -5.045 1.00 77.56 101 THR A C 1
ATOM 799 O O . THR A 1 101 ? 22.628 1.213 -5.240 1.00 77.56 101 THR A O 1
ATOM 802 N N . THR A 1 102 ? 21.247 2.654 -4.227 1.00 90.50 102 THR A N 1
ATOM 803 C CA . THR A 1 102 ? 20.590 1.612 -3.411 1.00 90.50 102 THR A CA 1
ATOM 804 C C . THR A 1 102 ? 19.098 1.480 -3.713 1.00 90.50 102 THR A C 1
ATOM 806 O O . THR A 1 102 ? 18.338 2.449 -3.727 1.00 90.50 102 THR A O 1
ATOM 809 N N . CYS A 1 103 ? 18.646 0.251 -3.936 1.00 93.38 103 CYS A N 1
ATOM 810 C CA . CYS A 1 103 ? 17.266 -0.080 -4.234 1.00 93.38 103 CYS A CA 1
ATOM 811 C C . CYS A 1 103 ? 16.481 -0.321 -2.942 1.00 93.38 103 CYS A C 1
ATOM 813 O O . CYS A 1 103 ? 16.537 -1.393 -2.337 1.00 93.38 103 CYS A O 1
ATOM 815 N N . GLY A 1 104 ? 15.679 0.668 -2.544 1.00 91.69 104 GLY A N 1
ATOM 816 C CA . GLY A 1 104 ? 14.791 0.545 -1.383 1.00 91.69 104 GLY A CA 1
ATOM 817 C C . GLY A 1 104 ? 13.772 -0.599 -1.500 1.00 91.69 104 GLY A C 1
ATOM 818 O O . GLY A 1 104 ? 13.428 -1.207 -0.493 1.00 91.69 104 GLY A O 1
ATOM 819 N N . HIS A 1 105 ? 13.326 -0.942 -2.716 1.00 93.50 105 HIS A N 1
ATOM 820 C CA . HIS A 1 105 ? 12.381 -2.045 -2.924 1.00 93.50 105 HIS A CA 1
ATOM 821 C C . HIS A 1 105 ? 13.006 -3.405 -2.577 1.00 93.50 105 HIS A C 1
ATOM 823 O O . HIS A 1 105 ? 12.471 -4.129 -1.742 1.00 93.50 105 HIS A O 1
ATOM 829 N N . CYS A 1 106 ? 14.174 -3.719 -3.146 1.00 94.94 106 CYS A N 1
ATOM 830 C CA . CYS A 1 106 ? 14.895 -4.961 -2.854 1.00 94.94 106 CYS A CA 1
ATOM 831 C C . CYS A 1 106 ? 15.374 -5.024 -1.399 1.00 94.94 106 CYS A C 1
ATOM 833 O O . CYS A 1 106 ? 15.366 -6.099 -0.804 1.00 94.94 106 CYS A O 1
ATOM 835 N N . ARG A 1 107 ? 15.724 -3.873 -0.807 1.00 95.19 107 ARG A N 1
ATOM 836 C CA . ARG A 1 107 ? 16.083 -3.783 0.613 1.00 95.19 107 ARG A CA 1
ATOM 837 C C . ARG A 1 107 ? 14.923 -4.205 1.516 1.00 95.19 107 ARG A C 1
ATOM 839 O O . ARG A 1 107 ? 15.130 -4.994 2.429 1.00 95.19 107 ARG A O 1
ATOM 846 N N . ASN A 1 108 ? 13.712 -3.715 1.249 1.00 93.38 108 ASN A N 1
ATOM 847 C CA . ASN A 1 108 ? 12.526 -4.070 2.035 1.00 93.38 108 ASN A CA 1
ATOM 848 C C . ASN A 1 108 ? 12.121 -5.542 1.867 1.00 93.38 108 ASN A C 1
ATOM 850 O O . ASN A 1 108 ? 11.524 -6.111 2.772 1.00 93.38 108 ASN A O 1
ATOM 854 N N . LEU A 1 109 ? 12.462 -6.160 0.732 1.00 93.69 109 LEU A N 1
ATOM 855 C CA . LEU A 1 109 ? 12.263 -7.591 0.485 1.00 93.69 109 LEU A CA 1
ATOM 856 C C . LEU A 1 109 ? 13.357 -8.481 1.105 1.00 93.69 109 LEU A C 1
ATOM 858 O O . LEU A 1 109 ? 13.310 -9.693 0.927 1.00 93.69 109 LEU A O 1
ATOM 862 N N . GLY A 1 110 ? 14.351 -7.908 1.795 1.00 94.69 110 GLY A N 1
ATOM 863 C CA . GLY A 1 110 ? 15.430 -8.676 2.425 1.00 94.69 110 GLY A CA 1
ATOM 864 C C . GLY A 1 110 ? 16.412 -9.307 1.435 1.00 94.69 110 GLY A C 1
ATOM 865 O O . GLY A 1 110 ? 17.089 -10.274 1.772 1.00 94.69 110 GLY A O 1
ATOM 866 N N . MET A 1 111 ? 16.499 -8.781 0.212 1.00 94.62 111 MET A N 1
ATOM 867 C CA . MET A 1 111 ? 17.467 -9.267 -0.771 1.00 94.62 111 MET A CA 1
ATOM 868 C C . MET A 1 111 ? 18.892 -8.859 -0.398 1.00 94.62 111 MET A C 1
ATOM 870 O O . MET A 1 111 ? 19.090 -7.998 0.452 1.00 94.62 111 MET A O 1
ATOM 874 N N . THR A 1 112 ? 19.897 -9.450 -1.042 1.00 93.62 112 THR A N 1
ATOM 875 C CA . THR A 1 112 ? 21.321 -9.134 -0.819 1.00 93.62 112 THR A CA 1
ATOM 876 C C . THR A 1 112 ? 21.884 -8.155 -1.853 1.00 93.62 112 THR A C 1
ATOM 878 O O . THR A 1 112 ? 22.817 -7.414 -1.562 1.00 93.62 112 THR A O 1
ATOM 881 N N . ASP A 1 113 ? 21.281 -8.081 -3.039 1.00 92.81 113 ASP A N 1
ATOM 882 C CA . ASP A 1 113 ? 21.725 -7.278 -4.185 1.00 92.81 113 ASP A CA 1
ATOM 883 C C . ASP A 1 113 ? 21.167 -5.844 -4.199 1.00 92.81 113 ASP A C 1
ATOM 885 O O . ASP A 1 113 ? 21.395 -5.082 -5.134 1.00 92.81 113 ASP A O 1
ATOM 889 N N . TRP A 1 114 ? 20.449 -5.422 -3.160 1.00 94.69 114 TRP A N 1
ATOM 890 C CA . TRP A 1 114 ? 19.828 -4.093 -3.101 1.00 94.69 114 TRP A CA 1
ATOM 891 C C . TRP A 1 114 ? 20.826 -2.928 -3.140 1.00 94.69 114 TRP A C 1
ATOM 893 O O . TRP A 1 114 ? 20.424 -1.810 -3.442 1.00 94.69 114 TRP A O 1
ATOM 903 N N . GLN A 1 115 ? 22.106 -3.154 -2.836 1.00 94.75 115 GLN A N 1
ATOM 904 C CA . GLN A 1 115 ? 23.152 -2.123 -2.894 1.00 94.75 115 GLN A CA 1
ATOM 905 C C . GLN A 1 115 ? 23.779 -1.953 -4.283 1.00 94.75 115 GLN A C 1
ATOM 907 O O . GLN A 1 115 ? 24.522 -1.001 -4.497 1.00 94.75 115 GLN A O 1
ATOM 912 N N . THR A 1 116 ? 23.534 -2.883 -5.211 1.00 93.62 116 THR A N 1
ATOM 913 C CA . THR A 1 116 ? 24.210 -2.906 -6.520 1.00 93.62 116 THR A CA 1
ATOM 914 C C . THR A 1 116 ? 23.434 -2.163 -7.603 1.00 93.62 116 THR A C 1
ATOM 916 O O . THR A 1 116 ? 23.940 -1.968 -8.708 1.00 93.62 116 THR A O 1
ATOM 919 N N . HIS A 1 117 ? 22.200 -1.751 -7.312 1.00 93.12 117 HIS A N 1
ATOM 920 C CA . HIS A 1 117 ? 21.320 -1.117 -8.279 1.00 93.12 117 HIS A CA 1
ATOM 921 C C . HIS A 1 117 ? 20.409 -0.072 -7.637 1.00 93.12 117 HIS A C 1
ATOM 923 O O . HIS A 1 117 ? 20.063 -0.135 -6.459 1.00 93.12 117 HIS A O 1
ATOM 929 N N . SER A 1 118 ? 19.975 0.881 -8.457 1.00 93.19 118 SER A N 1
ATOM 930 C CA . SER A 1 118 ? 18.995 1.898 -8.087 1.00 93.19 118 SER A CA 1
ATOM 931 C C . SER A 1 118 ? 17.568 1.383 -8.264 1.00 93.19 118 SER A C 1
ATOM 933 O O . SER A 1 118 ? 17.327 0.407 -8.979 1.00 93.19 118 SER A O 1
ATOM 935 N N . ARG A 1 119 ? 16.588 2.083 -7.682 1.00 90.38 119 ARG A N 1
ATOM 936 C CA . ARG A 1 119 ? 15.162 1.789 -7.911 1.00 90.38 119 ARG A CA 1
ATOM 937 C C . ARG A 1 119 ? 14.798 1.786 -9.403 1.00 90.38 119 ARG A C 1
ATOM 939 O O . ARG A 1 119 ? 14.071 0.901 -9.835 1.00 90.38 119 ARG A O 1
ATOM 946 N N . PHE A 1 120 ? 15.324 2.735 -10.179 1.00 90.38 120 PHE A N 1
ATOM 947 C CA . PHE A 1 120 ? 15.034 2.874 -11.613 1.00 90.38 120 PHE A CA 1
ATOM 948 C C . PHE A 1 120 ? 15.586 1.709 -12.451 1.00 90.38 120 PHE A C 1
ATOM 950 O O . PHE A 1 120 ? 15.003 1.337 -13.465 1.00 90.38 120 PHE A O 1
ATOM 957 N N . ARG A 1 121 ? 16.689 1.093 -12.003 1.00 92.62 121 ARG A N 1
ATOM 958 C CA . ARG A 1 121 ? 17.316 -0.074 -12.649 1.00 92.62 121 ARG A CA 1
ATOM 959 C C . ARG A 1 121 ? 16.926 -1.412 -12.010 1.00 92.62 121 ARG A C 1
ATOM 961 O O . ARG A 1 121 ? 17.555 -2.432 -12.284 1.00 92.62 121 ARG A O 1
ATOM 968 N N . CYS A 1 122 ? 15.922 -1.431 -11.138 1.00 93.88 122 CYS A N 1
ATOM 969 C CA . CYS A 1 122 ? 15.494 -2.652 -10.467 1.00 93.88 122 CYS A CA 1
ATOM 970 C C . CYS A 1 122 ? 14.670 -3.531 -11.416 1.00 93.88 122 CYS A C 1
ATOM 972 O O . CYS A 1 122 ? 13.491 -3.260 -11.629 1.00 93.88 122 CYS A O 1
ATOM 974 N N . ARG A 1 123 ? 15.263 -4.616 -11.937 1.00 95.00 123 ARG A N 1
ATOM 975 C CA . ARG A 1 123 ? 14.564 -5.567 -12.827 1.00 95.00 123 ARG A CA 1
ATOM 976 C C . ARG A 1 123 ? 13.277 -6.105 -12.214 1.00 95.00 123 ARG A C 1
ATOM 978 O O . ARG A 1 123 ? 12.242 -6.067 -12.853 1.00 95.00 123 ARG A O 1
ATOM 985 N N . ARG A 1 124 ? 13.303 -6.467 -10.929 1.00 94.38 124 ARG A N 1
ATOM 986 C CA . ARG A 1 124 ? 12.110 -6.967 -10.228 1.00 94.38 124 ARG A CA 1
ATOM 987 C C . ARG A 1 124 ? 10.958 -5.980 -10.226 1.00 94.38 124 ARG A C 1
ATOM 989 O O . ARG A 1 124 ? 9.816 -6.395 -10.340 1.00 94.38 124 ARG A O 1
ATOM 996 N N . LEU A 1 125 ? 11.256 -4.689 -10.079 1.00 94.25 125 LEU A N 1
ATOM 997 C CA . LEU A 1 125 ? 10.235 -3.650 -10.127 1.00 94.25 125 LEU A CA 1
ATOM 998 C C . LEU A 1 125 ? 9.688 -3.498 -11.553 1.00 94.25 125 LEU A C 1
ATOM 1000 O O . LEU A 1 125 ? 8.490 -3.306 -11.715 1.00 94.25 125 LEU A O 1
ATOM 1004 N N . GLN A 1 126 ? 10.548 -3.626 -12.569 1.00 95.38 126 GLN A N 1
ATOM 1005 C CA . GLN A 1 126 ? 10.162 -3.596 -13.985 1.00 95.38 126 GLN A CA 1
ATOM 1006 C C . GLN A 1 126 ? 9.293 -4.806 -14.369 1.00 95.38 126 GLN A C 1
ATOM 1008 O O . GLN A 1 126 ? 8.314 -4.623 -15.088 1.00 95.38 126 GLN A O 1
ATOM 1013 N N . ASP A 1 127 ? 9.600 -5.987 -13.823 1.00 95.12 127 ASP A N 1
ATOM 1014 C CA . ASP A 1 127 ? 8.898 -7.260 -14.051 1.00 95.12 127 ASP A CA 1
ATOM 1015 C C . ASP A 1 127 ? 7.528 -7.339 -13.350 1.00 95.12 127 ASP A C 1
ATOM 1017 O O . ASP A 1 127 ? 6.747 -8.260 -13.604 1.00 95.12 127 ASP A O 1
ATOM 1021 N N . LEU A 1 128 ? 7.205 -6.395 -12.456 1.00 94.69 128 LEU A N 1
ATOM 1022 C CA . LEU A 1 128 ? 5.868 -6.317 -11.869 1.00 94.69 128 LEU A CA 1
ATOM 1023 C C . LEU A 1 128 ? 4.821 -6.043 -12.956 1.00 94.69 128 LEU A C 1
ATOM 1025 O O . LEU A 1 128 ? 5.069 -5.353 -13.944 1.00 94.69 128 LEU A O 1
ATOM 1029 N N . ALA A 1 129 ? 3.593 -6.508 -12.724 1.00 96.38 129 ALA A N 1
ATOM 1030 C CA . ALA A 1 129 ? 2.463 -6.096 -13.546 1.00 96.38 129 ALA A CA 1
ATOM 1031 C C . ALA A 1 129 ? 2.334 -4.555 -13.558 1.00 96.38 129 ALA A C 1
ATOM 1033 O O . ALA A 1 129 ? 2.656 -3.915 -12.550 1.00 96.38 129 ALA A O 1
ATOM 1034 N N . PRO A 1 130 ? 1.841 -3.949 -14.656 1.00 97.19 130 PRO A N 1
ATOM 1035 C CA . PRO A 1 130 ? 1.603 -2.513 -14.707 1.00 97.19 130 PRO A CA 1
ATOM 1036 C C . PRO A 1 130 ? 0.736 -2.040 -13.537 1.00 97.19 130 PRO A C 1
ATOM 1038 O O . PRO A 1 130 ? -0.201 -2.728 -13.116 1.00 97.19 130 PRO A O 1
ATOM 1041 N N . CYS A 1 131 ? 1.033 -0.851 -13.016 1.00 96.44 131 CYS A N 1
ATOM 1042 C CA . CYS A 1 131 ? 0.311 -0.293 -11.882 1.00 96.44 131 CYS A CA 1
ATOM 1043 C C . CYS A 1 131 ? -1.191 -0.202 -12.186 1.00 96.44 131 CYS A C 1
ATOM 1045 O O . CYS A 1 131 ? -1.602 0.489 -13.116 1.00 96.44 131 CYS A O 1
ATOM 1047 N N . ARG A 1 132 ? -2.028 -0.842 -11.363 1.00 95.69 132 ARG A N 1
ATOM 1048 C CA . ARG A 1 132 ? -3.487 -0.899 -11.577 1.00 95.69 132 ARG A CA 1
ATOM 1049 C C . ARG A 1 132 ? -4.168 0.473 -11.544 1.00 95.69 132 ARG A C 1
ATOM 1051 O O . ARG A 1 132 ? -5.205 0.647 -12.167 1.00 95.69 132 ARG A O 1
ATOM 1058 N N . THR A 1 133 ? -3.585 1.440 -10.836 1.00 95.75 133 THR A N 1
ATOM 1059 C CA . THR A 1 133 ? -4.173 2.775 -10.646 1.00 95.75 133 THR A CA 1
ATOM 1060 C C . THR A 1 133 ? -3.816 3.746 -11.772 1.00 95.75 133 THR A C 1
ATOM 1062 O O . THR A 1 133 ? -4.624 4.595 -12.139 1.00 95.75 133 THR A O 1
ATOM 1065 N N . CYS A 1 134 ? -2.598 3.670 -12.320 1.00 96.56 134 CYS A N 1
ATOM 1066 C CA . CYS A 1 134 ? -2.123 4.646 -13.311 1.00 96.56 134 CYS A CA 1
ATOM 1067 C C . CYS A 1 134 ? -1.599 4.053 -14.624 1.00 96.56 134 CYS A C 1
ATOM 1069 O O . CYS A 1 134 ? -1.320 4.817 -15.544 1.00 96.56 134 CYS A O 1
ATOM 1071 N N . GLY A 1 135 ? -1.462 2.730 -14.720 1.00 96.50 135 GLY A N 1
ATOM 1072 C CA . GLY A 1 135 ? -0.974 2.018 -15.902 1.00 96.50 135 GLY A CA 1
ATOM 1073 C C . GLY A 1 135 ? 0.543 2.049 -16.110 1.00 96.50 135 GLY A C 1
ATOM 1074 O O . GLY A 1 135 ? 1.013 1.544 -17.123 1.00 96.50 135 GLY A O 1
ATOM 1075 N N . ALA A 1 136 ? 1.323 2.630 -15.193 1.00 96.56 136 ALA A N 1
ATOM 1076 C CA . ALA A 1 136 ? 2.777 2.706 -15.345 1.00 96.56 136 ALA A CA 1
ATOM 1077 C C . ALA A 1 136 ? 3.434 1.313 -15.344 1.00 96.56 136 ALA A C 1
ATOM 1079 O O . ALA A 1 136 ? 3.084 0.465 -14.523 1.00 96.56 136 ALA A O 1
ATOM 1080 N N . SER A 1 137 ? 4.406 1.103 -16.234 1.00 96.06 137 SER A N 1
ATOM 1081 C CA . SER A 1 137 ? 5.161 -0.147 -16.403 1.00 96.06 137 SER A CA 1
ATOM 1082 C C . SER A 1 137 ? 6.654 0.125 -16.655 1.00 96.06 137 SER A C 1
ATOM 1084 O O . SER A 1 137 ? 7.074 1.284 -16.751 1.00 96.06 137 SER A O 1
ATOM 1086 N N . ASN A 1 138 ? 7.460 -0.941 -16.753 1.00 93.44 138 ASN A N 1
ATOM 1087 C CA . ASN A 1 138 ? 8.901 -0.889 -17.027 1.00 93.44 138 ASN A CA 1
ATOM 1088 C C . ASN A 1 138 ? 9.656 0.020 -16.035 1.00 93.44 138 ASN A C 1
ATOM 1090 O O . ASN A 1 138 ? 9.508 -0.115 -14.823 1.00 93.44 138 ASN A O 1
ATOM 1094 N N . GLU A 1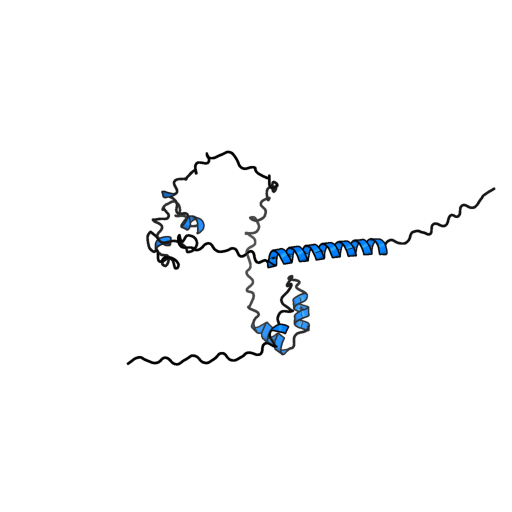 139 ? 10.461 0.961 -16.528 1.00 92.31 139 GLU A N 1
ATOM 1095 C CA . GLU A 1 139 ? 11.291 1.871 -15.723 1.00 92.31 139 GLU A CA 1
ATOM 1096 C C . GLU A 1 139 ? 10.478 2.779 -14.784 1.00 92.31 139 GLU A C 1
ATOM 1098 O O . GLU A 1 139 ? 10.990 3.230 -13.760 1.00 92.31 139 GLU A O 1
ATOM 1103 N N . ASN A 1 140 ? 9.198 3.005 -15.103 1.00 92.50 140 ASN A N 1
ATOM 1104 C CA . ASN A 1 140 ? 8.274 3.822 -14.312 1.00 92.50 140 ASN A CA 1
ATOM 1105 C C . ASN A 1 140 ? 7.356 2.984 -13.407 1.00 92.50 140 ASN A C 1
ATOM 1107 O O . ASN A 1 140 ? 6.434 3.519 -12.777 1.00 92.50 140 ASN A O 1
ATOM 1111 N N . ASN A 1 141 ? 7.577 1.670 -13.347 1.00 95.69 141 ASN A N 1
ATOM 1112 C CA . ASN A 1 141 ? 6.755 0.780 -12.548 1.00 95.69 141 ASN A CA 1
ATOM 1113 C C . ASN A 1 141 ? 6.938 1.044 -11.042 1.00 95.69 141 ASN A C 1
ATOM 1115 O O . ASN A 1 141 ? 7.987 1.481 -10.561 1.00 95.69 141 ASN A O 1
ATOM 1119 N N . HIS A 1 142 ? 5.875 0.819 -10.282 1.00 94.31 142 HIS A N 1
ATOM 1120 C CA . HIS A 1 142 ? 5.827 1.036 -8.845 1.00 94.31 142 HIS A CA 1
ATOM 1121 C C . HIS A 1 142 ? 4.726 0.189 -8.211 1.00 94.31 142 HIS A C 1
ATOM 1123 O O . HIS A 1 142 ? 3.737 -0.171 -8.846 1.00 94.31 142 HIS A O 1
ATOM 1129 N N . THR A 1 143 ? 4.876 -0.092 -6.918 1.00 94.44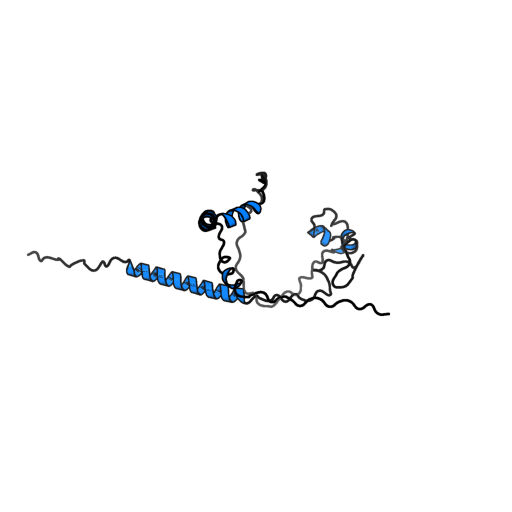 143 THR A N 1
ATOM 1130 C CA . THR A 1 143 ? 3.832 -0.762 -6.143 1.00 94.44 143 THR A CA 1
ATOM 1131 C C . THR A 1 143 ? 2.629 0.160 -5.942 1.00 94.44 143 THR A C 1
ATOM 1133 O O . THR A 1 143 ? 2.770 1.383 -5.928 1.00 94.44 143 THR A O 1
ATOM 1136 N N . ALA A 1 144 ? 1.443 -0.422 -5.741 1.00 91.94 144 ALA A N 1
ATOM 1137 C CA . ALA A 1 144 ? 0.194 0.331 -5.585 1.00 91.94 144 ALA A CA 1
ATOM 1138 C C . ALA A 1 144 ? 0.268 1.408 -4.487 1.00 91.94 144 ALA A C 1
ATOM 1140 O O . ALA A 1 144 ? -0.262 2.498 -4.673 1.00 91.94 144 ALA A O 1
ATOM 1141 N N . SER A 1 145 ? 0.991 1.124 -3.398 1.00 91.00 145 SER A N 1
ATOM 1142 C CA . SER A 1 145 ? 1.204 2.029 -2.261 1.00 91.00 145 SER A CA 1
ATOM 1143 C C . SER A 1 145 ? 2.113 3.230 -2.543 1.00 91.00 145 SER A C 1
ATOM 1145 O O . SER A 1 145 ? 2.255 4.106 -1.699 1.00 91.00 145 SER A O 1
ATOM 1147 N N . HIS A 1 146 ? 2.786 3.248 -3.693 1.00 92.06 146 HIS A N 1
ATOM 1148 C CA . HIS A 1 146 ? 3.669 4.337 -4.114 1.00 92.06 146 HIS A CA 1
ATOM 1149 C C . HIS A 1 146 ? 3.181 4.971 -5.419 1.00 92.06 146 HIS A C 1
ATOM 1151 O O . HIS A 1 146 ? 3.970 5.586 -6.140 1.00 92.06 146 HIS A O 1
ATOM 1157 N N . CYS A 1 147 ? 1.904 4.782 -5.763 1.00 94.50 147 CYS A N 1
ATOM 1158 C CA . CYS A 1 147 ? 1.342 5.369 -6.964 1.00 94.50 147 CYS A CA 1
ATOM 1159 C C . CYS A 1 147 ? 1.094 6.868 -6.764 1.00 94.50 147 CYS A C 1
ATOM 1161 O O . CYS A 1 147 ? 0.397 7.239 -5.823 1.00 94.50 147 CYS A O 1
ATOM 1163 N N . PRO A 1 148 ? 1.566 7.746 -7.668 1.00 93.50 148 PRO A N 1
ATOM 1164 C CA . PRO A 1 148 ? 1.292 9.180 -7.564 1.00 93.50 148 PRO A CA 1
ATOM 1165 C C . PRO A 1 148 ? -0.195 9.519 -7.753 1.00 93.50 148 PRO A C 1
ATOM 1167 O O . PRO A 1 148 ? -0.623 10.607 -7.392 1.00 93.50 148 PRO A O 1
ATOM 1170 N N . ARG A 1 149 ? -0.986 8.594 -8.319 1.00 94.88 149 ARG A N 1
ATOM 1171 C CA . ARG A 1 149 ? -2.448 8.707 -8.440 1.00 94.88 149 ARG A CA 1
ATOM 1172 C C . ARG A 1 149 ? -3.201 8.004 -7.307 1.00 94.88 149 ARG A C 1
ATOM 1174 O O . ARG A 1 149 ? -4.415 7.853 -7.401 1.00 94.88 149 ARG A O 1
ATOM 1181 N N . GLN A 1 150 ? -2.507 7.515 -6.278 1.00 91.50 150 GLN A N 1
ATOM 1182 C CA . GLN A 1 150 ? -3.173 6.916 -5.129 1.00 91.50 150 GLN A CA 1
ATOM 1183 C C . GLN A 1 150 ? -3.978 7.999 -4.409 1.00 91.50 150 GLN A C 1
ATOM 1185 O O . GLN A 1 150 ? -3.420 8.984 -3.930 1.00 91.50 150 GLN A O 1
ATOM 1190 N N . LEU A 1 151 ? -5.298 7.817 -4.359 1.00 87.06 151 LEU A N 1
ATOM 1191 C CA . LEU A 1 151 ? -6.166 8.686 -3.578 1.00 87.06 151 LEU A CA 1
ATOM 1192 C C . LEU A 1 151 ? -5.792 8.547 -2.096 1.00 87.06 151 LEU A C 1
ATOM 1194 O O . LEU A 1 151 ? -5.536 7.421 -1.646 1.00 87.06 151 LEU A O 1
ATOM 1198 N N . PRO A 1 152 ? -5.759 9.655 -1.334 1.00 83.88 152 PRO A N 1
ATOM 1199 C CA . PRO A 1 152 ? -5.630 9.588 0.111 1.00 83.88 152 PRO A CA 1
ATOM 1200 C C . PRO A 1 152 ? -6.684 8.624 0.644 1.00 83.88 152 PRO A C 1
ATOM 1202 O O . PRO A 1 152 ? -7.876 8.791 0.392 1.00 83.88 152 PRO A O 1
ATOM 1205 N N . THR A 1 153 ? -6.240 7.568 1.319 1.00 80.62 153 THR A N 1
ATOM 1206 C CA . THR A 1 153 ? -7.173 6.678 1.999 1.00 80.62 153 THR A CA 1
ATOM 1207 C C . THR A 1 153 ? -7.714 7.459 3.178 1.00 80.62 153 THR A C 1
ATOM 1209 O O . THR A 1 153 ? -6.958 7.792 4.091 1.00 80.62 153 THR A O 1
ATOM 1212 N N . GLU A 1 154 ? -8.998 7.803 3.125 1.00 81.38 154 GLU A N 1
ATOM 1213 C CA . GLU A 1 154 ? -9.680 8.369 4.273 1.00 81.38 154 GLU A CA 1
ATOM 1214 C C . GLU A 1 154 ? -9.619 7.323 5.380 1.00 81.38 154 GLU A C 1
ATOM 1216 O O . GLU A 1 154 ? -10.216 6.247 5.298 1.00 81.38 154 GLU A O 1
ATOM 1221 N N . LEU A 1 155 ? -8.809 7.613 6.394 1.00 74.25 155 LEU A N 1
ATOM 1222 C CA . LEU A 1 155 ? -8.842 6.869 7.634 1.00 74.25 155 LEU A CA 1
ATOM 1223 C C . LEU A 1 155 ? -10.143 7.278 8.308 1.00 74.25 155 LEU A C 1
ATOM 1225 O O . LEU A 1 155 ? -10.164 8.209 9.110 1.00 74.25 155 LEU A O 1
ATOM 1229 N N . VAL A 1 156 ? -11.236 6.615 7.930 1.00 72.62 156 VAL A N 1
ATOM 1230 C CA . VAL A 1 156 ? -12.488 6.711 8.666 1.00 72.62 156 VAL A CA 1
ATOM 1231 C C . VAL A 1 156 ? -12.163 6.185 10.054 1.00 72.62 156 VAL A C 1
ATOM 1233 O O . VAL A 1 156 ? -12.018 4.977 10.264 1.00 72.62 156 VAL A O 1
ATOM 1236 N N . LEU A 1 157 ? -11.964 7.115 10.988 1.00 61.47 157 LEU A N 1
ATOM 1237 C CA . LEU A 1 157 ? -11.985 6.843 12.412 1.00 61.47 157 LEU A CA 1
ATOM 1238 C C . LEU A 1 157 ? -13.350 6.231 12.659 1.00 61.47 157 LEU A C 1
ATOM 1240 O O . LEU A 1 157 ? -14.352 6.931 12.736 1.00 61.47 157 LEU A O 1
ATOM 1244 N N . ARG A 1 158 ? -13.397 4.901 12.666 1.00 61.38 158 ARG A N 1
ATOM 1245 C CA . ARG A 1 158 ? -14.599 4.153 12.982 1.00 61.38 158 ARG A CA 1
ATOM 1246 C C . ARG A 1 158 ? -15.020 4.646 14.364 1.00 61.38 158 ARG A C 1
ATOM 1248 O O . ARG A 1 158 ? -14.375 4.308 15.353 1.00 61.38 158 ARG A O 1
ATOM 1255 N N . GLU A 1 159 ? -16.066 5.467 14.420 1.00 60.16 159 GLU A N 1
ATOM 1256 C CA . GLU A 1 159 ? -16.599 6.095 15.642 1.00 60.16 159 GLU A CA 1
ATOM 1257 C C . GLU A 1 159 ? -16.941 5.057 16.728 1.00 60.16 159 GLU A C 1
ATOM 1259 O O . GLU A 1 159 ? -17.079 5.376 17.907 1.00 60.16 159 GLU A O 1
ATOM 1264 N N . THR A 1 160 ? -16.972 3.776 16.353 1.00 59.91 160 THR A N 1
ATOM 1265 C CA . THR A 1 160 ? -17.033 2.633 17.257 1.00 59.91 160 THR A CA 1
ATOM 1266 C C . THR A 1 160 ? -15.909 2.612 18.295 1.00 59.91 160 THR A C 1
ATOM 1268 O O . THR A 1 160 ? -16.154 2.160 19.404 1.00 59.91 160 THR A O 1
ATOM 1271 N N . SER A 1 161 ? -14.692 3.090 18.004 1.00 63.47 161 SER A N 1
ATOM 1272 C CA . SER A 1 161 ? -13.600 3.033 18.992 1.00 63.47 161 SER A CA 1
ATOM 1273 C C . SER A 1 161 ? -13.795 4.024 20.141 1.00 63.47 161 SER A C 1
ATOM 1275 O O . SER A 1 161 ? -13.547 3.670 21.290 1.00 63.47 161 SER A O 1
ATOM 1277 N N . ALA A 1 162 ? -14.303 5.225 19.860 1.00 67.81 162 ALA A N 1
ATOM 1278 C CA . ALA A 1 162 ? -14.605 6.214 20.890 1.00 67.81 162 ALA A CA 1
ATOM 1279 C C . ALA A 1 162 ? -15.752 5.738 21.793 1.00 67.81 162 ALA A C 1
ATOM 1281 O O . ALA A 1 162 ? -15.637 5.792 23.015 1.00 67.81 162 ALA A O 1
ATOM 1282 N N . ASN A 1 163 ? -16.815 5.185 21.202 1.00 75.81 163 ASN A N 1
ATOM 1283 C CA . ASN A 1 163 ? -17.949 4.664 21.966 1.00 75.81 163 ASN A CA 1
ATOM 1284 C C . ASN A 1 163 ? -17.568 3.444 22.819 1.00 75.81 163 ASN A C 1
ATOM 1286 O O . ASN A 1 163 ? -17.996 3.354 23.965 1.00 75.81 163 ASN A O 1
ATOM 1290 N N . VAL A 1 164 ? -16.711 2.549 22.312 1.00 77.94 164 VAL A N 1
ATOM 1291 C CA . VAL A 1 164 ? -16.206 1.397 23.083 1.00 77.94 164 VAL A CA 1
ATOM 1292 C C . VAL A 1 164 ? -15.331 1.845 24.257 1.00 77.94 164 VAL A C 1
ATOM 1294 O O . VAL A 1 164 ? -15.452 1.292 25.347 1.00 77.94 164 VAL A O 1
ATOM 1297 N N . VAL A 1 165 ? -14.482 2.862 24.074 1.00 82.12 165 VAL A N 1
ATOM 1298 C CA . VAL A 1 165 ? -13.666 3.411 25.171 1.00 82.12 165 VAL A CA 1
ATOM 1299 C C . VAL A 1 165 ? -14.554 4.053 26.237 1.00 82.12 165 VAL A C 1
ATOM 1301 O O . VAL A 1 165 ? -14.410 3.733 27.413 1.00 82.12 165 VAL A O 1
ATOM 1304 N N . VAL A 1 166 ? -15.522 4.882 25.834 1.00 85.81 166 VAL A N 1
ATOM 1305 C CA . VAL A 1 166 ? -16.454 5.543 26.763 1.00 85.81 166 VAL A CA 1
ATOM 1306 C C . VAL A 1 166 ? -17.314 4.526 27.520 1.00 85.81 166 VAL A C 1
ATOM 1308 O O . VAL A 1 166 ? -17.573 4.700 28.711 1.00 85.81 166 VAL A O 1
ATOM 1311 N N . GLN A 1 167 ? -17.751 3.455 26.855 1.00 86.56 167 GLN A N 1
ATOM 1312 C CA . GLN A 1 167 ? -18.543 2.406 27.491 1.00 86.56 167 GLN A CA 1
ATOM 1313 C C . GLN A 1 167 ? -17.720 1.618 28.512 1.00 86.56 167 GLN A C 1
ATOM 1315 O O . GLN A 1 167 ? -18.166 1.439 29.643 1.00 86.56 167 GLN A O 1
ATOM 1320 N N . ARG A 1 168 ? -16.478 1.262 28.169 1.00 92.00 168 ARG A N 1
ATOM 1321 C CA . ARG A 1 168 ? -15.574 0.569 29.092 1.00 92.00 168 ARG A CA 1
ATOM 1322 C C . ARG A 1 168 ? -15.187 1.423 30.301 1.00 92.00 168 ARG A C 1
ATOM 1324 O O . ARG A 1 168 ? -15.072 0.907 31.406 1.00 92.00 168 ARG A O 1
ATOM 1331 N N . GLU A 1 169 ? -15.001 2.730 30.123 1.00 93.75 169 GLU A N 1
ATOM 1332 C CA . GLU A 1 169 ? -14.756 3.647 31.245 1.00 93.75 169 GLU A CA 1
ATOM 1333 C C . GLU A 1 169 ? -15.952 3.744 32.200 1.00 93.75 169 GLU A C 1
ATOM 1335 O O . GLU A 1 169 ? -15.761 3.903 33.408 1.00 93.75 169 GLU A O 1
ATOM 1340 N N . ARG A 1 170 ? -17.182 3.642 31.675 1.00 95.00 170 ARG A N 1
ATOM 1341 C CA . ARG A 1 170 ? -18.396 3.595 32.497 1.00 95.00 170 ARG A CA 1
ATOM 1342 C C . ARG A 1 170 ? -18.457 2.304 33.310 1.00 95.00 170 ARG A C 1
ATOM 1344 O O . ARG A 1 170 ? -18.612 2.384 34.519 1.00 95.00 170 ARG A O 1
ATOM 1351 N N . GLU A 1 171 ? -18.237 1.160 32.667 1.00 94.88 171 GLU A N 1
ATOM 1352 C CA . GLU A 1 171 ? -18.221 -0.153 33.330 1.00 94.88 171 GLU A CA 1
ATOM 1353 C C . GLU A 1 171 ? -17.193 -0.203 34.472 1.00 94.88 171 GLU A C 1
ATOM 1355 O O . GLU A 1 171 ? -17.534 -0.572 35.590 1.00 94.88 171 GLU A O 1
ATOM 1360 N N . ILE A 1 172 ? -15.964 0.277 34.243 1.00 96.12 172 ILE A N 1
ATOM 1361 C CA . ILE A 1 172 ? -14.921 0.329 35.285 1.00 96.12 172 ILE A CA 1
ATOM 1362 C C . ILE A 1 172 ? -15.343 1.216 36.466 1.00 96.12 172 ILE A C 1
ATOM 1364 O O . ILE A 1 172 ? -15.055 0.905 37.623 1.00 96.12 172 ILE A O 1
ATOM 1368 N N . ARG A 1 173 ? -16.002 2.350 36.198 1.00 95.38 173 ARG A N 1
ATOM 1369 C CA . ARG A 1 173 ? -16.485 3.244 37.260 1.00 95.38 173 ARG A CA 1
ATOM 1370 C C . ARG A 1 173 ? -17.557 2.563 38.107 1.00 95.38 173 ARG A C 1
ATOM 1372 O O . ARG A 1 173 ? -17.519 2.697 39.331 1.00 95.38 173 ARG A O 1
ATOM 1379 N N . ASP A 1 174 ? -18.468 1.850 37.461 1.00 96.00 174 ASP A N 1
ATOM 1380 C CA . ASP A 1 174 ? -19.560 1.151 38.128 1.00 96.00 174 ASP A CA 1
ATOM 1381 C C . ASP A 1 174 ? -19.005 -0.012 38.977 1.00 96.00 174 ASP A C 1
ATOM 1383 O O . ASP A 1 174 ? -19.303 -0.076 40.170 1.00 96.00 174 ASP A O 1
ATOM 1387 N N . GLU A 1 175 ? -18.065 -0.809 38.453 1.00 95.31 175 GLU A N 1
ATOM 1388 C CA . GLU A 1 175 ? -17.364 -1.868 39.206 1.00 95.31 175 GLU A CA 1
ATOM 1389 C C . GLU A 1 175 ? -16.642 -1.340 40.460 1.00 95.31 175 GLU A C 1
ATOM 1391 O O . GLU A 1 175 ? -16.699 -1.947 41.533 1.00 95.31 175 GLU A O 1
ATOM 1396 N N . ILE A 1 176 ? -15.956 -0.194 40.361 1.00 95.19 176 ILE A N 1
ATOM 1397 C CA . ILE A 1 176 ? -15.287 0.430 41.517 1.00 95.19 176 ILE A CA 1
ATOM 1398 C C . ILE A 1 176 ? -16.319 0.870 42.561 1.00 95.19 176 ILE A C 1
ATOM 1400 O O . ILE A 1 176 ? -16.073 0.750 43.765 1.00 95.19 176 ILE A O 1
ATOM 1404 N N . SER A 1 177 ? -17.465 1.391 42.117 1.00 95.38 177 SER A N 1
ATOM 1405 C CA . SER A 1 177 ? -18.533 1.829 43.015 1.00 95.38 177 SER A CA 1
ATOM 1406 C C . SER A 1 177 ? -19.160 0.656 43.773 1.00 95.38 177 SER A C 1
ATOM 1408 O O . SER A 1 177 ? -19.300 0.737 44.995 1.00 95.38 177 SER A O 1
ATOM 1410 N N . GLU A 1 178 ? -19.417 -0.461 43.089 1.00 94.25 178 GLU A N 1
ATOM 1411 C CA . GLU A 1 178 ? -19.964 -1.681 43.687 1.00 94.25 178 GLU A CA 1
ATOM 1412 C C . GLU A 1 178 ? -18.978 -2.317 44.673 1.00 94.25 178 GLU A C 1
ATOM 1414 O O . GLU A 1 178 ? -19.357 -2.656 45.795 1.00 94.25 178 GLU A O 1
ATOM 1419 N N . ASN A 1 179 ? -17.693 -2.403 44.312 1.00 93.00 179 ASN A N 1
ATOM 1420 C CA . ASN A 1 179 ? -16.657 -2.918 45.212 1.00 93.00 179 ASN A CA 1
ATOM 1421 C C . ASN A 1 179 ? -16.519 -2.071 46.485 1.00 93.00 179 ASN A C 1
ATOM 1423 O O . ASN A 1 179 ? -16.401 -2.616 47.584 1.00 93.00 179 ASN A O 1
ATOM 1427 N N . ASN A 1 180 ? -16.557 -0.741 46.363 1.00 92.19 180 ASN A N 1
ATOM 1428 C CA . ASN A 1 180 ? -16.515 0.143 47.528 1.00 92.19 180 ASN A CA 1
ATOM 1429 C C . ASN A 1 180 ? -17.750 -0.042 48.416 1.00 92.19 180 ASN A C 1
ATOM 1431 O O . ASN A 1 180 ? -17.614 -0.088 49.638 1.00 92.19 180 ASN A O 1
ATOM 1435 N N . GLN A 1 181 ? -18.937 -0.189 47.826 1.00 91.88 181 GLN A N 1
ATOM 1436 C CA . GLN A 1 181 ? -20.166 -0.425 48.578 1.00 91.88 181 GLN A CA 1
ATOM 1437 C C . GLN A 1 181 ? -20.129 -1.758 49.339 1.00 91.88 181 GLN A C 1
ATOM 1439 O O . GL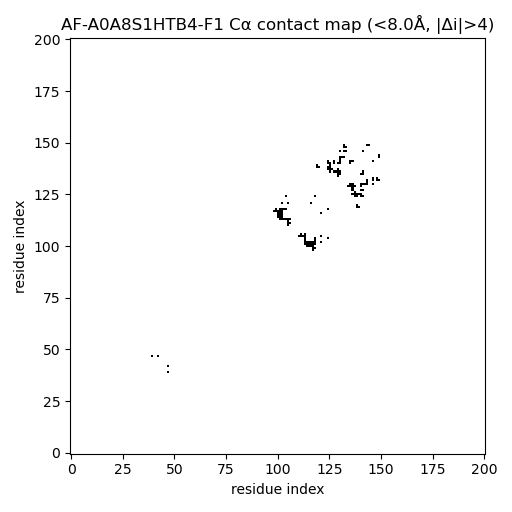N A 1 181 ? -20.400 -1.775 50.541 1.00 91.88 181 GLN A O 1
ATOM 1444 N N . GLN A 1 182 ? -19.695 -2.845 48.694 1.00 89.69 182 GLN A N 1
ATOM 1445 C CA . GLN A 1 182 ? -19.508 -4.138 49.363 1.00 89.69 182 GLN A CA 1
ATOM 1446 C C . GLN A 1 182 ? -18.502 -4.057 50.516 1.00 89.69 182 GLN A C 1
ATOM 1448 O O . GLN A 1 182 ? -18.670 -4.728 51.534 1.00 89.69 182 GLN A O 1
ATOM 1453 N N . MET A 1 183 ? -17.459 -3.235 50.385 1.00 90.31 183 MET A N 1
ATOM 1454 C CA . MET A 1 183 ? -16.490 -2.998 51.457 1.00 90.31 183 MET A CA 1
ATOM 1455 C C . MET A 1 183 ? -17.147 -2.378 52.697 1.00 90.31 183 MET A C 1
ATOM 1457 O O . MET A 1 183 ? -16.859 -2.809 53.810 1.00 90.31 183 MET A O 1
ATOM 1461 N N . TYR A 1 184 ? -18.058 -1.414 52.526 1.00 86.75 184 TYR A N 1
ATOM 1462 C CA . TYR A 1 184 ? -18.803 -0.832 53.646 1.00 86.75 184 TYR A CA 1
ATOM 1463 C C . TYR A 1 184 ? -19.822 -1.811 54.238 1.00 86.75 184 TYR A C 1
ATOM 1465 O O . TYR A 1 184 ? -19.907 -1.926 55.459 1.00 86.75 184 TYR A O 1
ATOM 1473 N N . GLU A 1 185 ? -20.548 -2.562 53.410 1.00 83.56 185 GLU A N 1
ATOM 1474 C CA . GLU A 1 185 ? -21.545 -3.536 53.880 1.00 83.56 185 GLU A CA 1
ATOM 1475 C C . GLU A 1 185 ? -20.915 -4.713 54.644 1.00 83.56 185 GLU A C 1
ATOM 1477 O O . GLU A 1 185 ? -21.501 -5.213 55.604 1.00 83.56 185 GLU A O 1
ATOM 1482 N N . ASN A 1 186 ? -19.691 -5.112 54.284 1.00 82.19 186 ASN A N 1
ATOM 1483 C CA . ASN A 1 186 ? -18.957 -6.187 54.953 1.00 82.19 186 ASN A CA 1
ATOM 1484 C C . ASN A 1 186 ? -18.112 -5.721 56.145 1.00 82.19 186 ASN A C 1
ATOM 1486 O O . ASN A 1 186 ? -17.444 -6.555 56.761 1.00 82.19 186 ASN A O 1
ATOM 1490 N N . THR A 1 187 ? -18.117 -4.431 56.506 1.00 74.00 187 THR A N 1
ATOM 1491 C CA . THR A 1 187 ? -17.469 -4.024 57.759 1.00 74.00 187 THR A CA 1
ATOM 1492 C C . THR A 1 187 ? -18.296 -4.539 58.938 1.00 74.00 187 THR A C 1
ATOM 1494 O O . THR A 1 187 ? -19.435 -4.109 59.128 1.00 74.00 187 THR A O 1
ATOM 1497 N N . PRO A 1 188 ? -17.767 -5.473 59.752 1.00 71.94 188 PRO A N 1
ATOM 1498 C CA . PRO A 1 188 ? -18.486 -5.936 60.924 1.00 71.94 188 PRO A CA 1
ATOM 1499 C C . PRO A 1 188 ? -18.711 -4.736 61.842 1.00 71.94 188 PRO A C 1
ATOM 1501 O O . PRO A 1 188 ? -17.761 -4.065 62.249 1.00 71.94 188 PRO A O 1
ATOM 1504 N N . ASN A 1 189 ? -19.984 -4.467 62.131 1.00 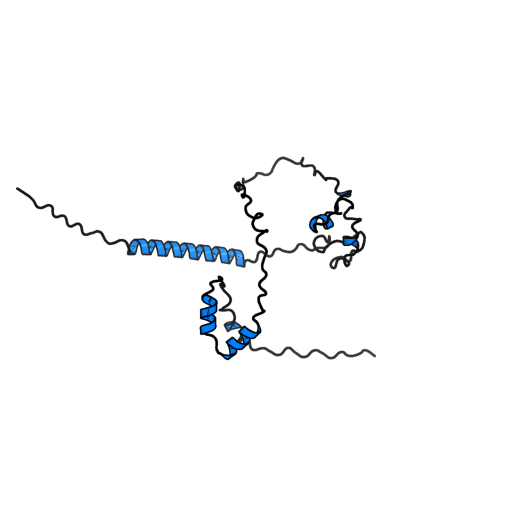64.38 189 ASN A N 1
ATOM 1505 C CA . ASN A 1 189 ? -20.447 -3.432 63.044 1.00 64.38 189 ASN A CA 1
ATOM 1506 C C . ASN A 1 189 ? -19.792 -3.640 64.422 1.00 64.38 189 ASN A C 1
ATOM 1508 O O . ASN A 1 189 ? -20.289 -4.383 65.264 1.00 64.38 189 ASN A O 1
ATOM 1512 N N . SER A 1 190 ? -18.637 -3.011 64.641 1.00 59.84 190 SER A N 1
ATOM 1513 C CA . SER A 1 190 ? -17.857 -3.092 65.881 1.00 59.84 190 SER A CA 1
ATOM 1514 C C . SER A 1 190 ? -18.425 -2.199 66.991 1.00 59.84 190 SER A C 1
ATOM 1516 O O . SER A 1 190 ? -17.833 -2.068 68.066 1.00 59.84 190 SER A O 1
ATOM 1518 N N . GLY A 1 191 ? -19.615 -1.630 66.777 1.00 60.59 191 GLY A N 1
ATOM 1519 C CA . GLY A 1 191 ? -20.388 -0.898 67.768 1.00 60.59 191 GLY A CA 1
ATOM 1520 C C . GLY A 1 191 ? -21.038 -1.812 68.804 1.00 60.59 191 GLY A C 1
ATOM 1521 O O . GLY A 1 191 ? -22.258 -1.872 68.880 1.00 60.59 191 GLY A O 1
ATOM 1522 N N . SER A 1 192 ? -20.244 -2.512 69.620 1.00 56.66 192 SER A N 1
ATOM 1523 C CA . SER A 1 192 ? -20.743 -3.068 70.884 1.00 56.66 192 SER A CA 1
ATOM 1524 C C . SER A 1 192 ? -19.637 -3.334 71.915 1.00 56.66 192 SER A C 1
ATOM 1526 O O . SER A 1 192 ? -19.649 -4.353 72.602 1.00 56.66 192 SER A O 1
ATOM 1528 N N . PHE A 1 193 ? -18.689 -2.408 72.086 1.00 59.03 193 PHE A N 1
ATOM 1529 C CA . PHE A 1 193 ? -17.915 -2.352 73.331 1.00 59.03 193 PHE A CA 1
ATOM 1530 C C . PHE A 1 193 ? -18.733 -1.594 74.377 1.00 59.03 193 PHE A C 1
ATOM 1532 O O . PHE A 1 193 ? -18.603 -0.386 74.562 1.00 59.03 193 PHE A O 1
ATOM 1539 N N . ALA A 1 194 ? -19.636 -2.326 75.029 1.00 61.66 194 ALA A N 1
ATOM 1540 C CA . ALA A 1 194 ? -20.358 -1.846 76.192 1.00 61.66 194 ALA A CA 1
ATOM 1541 C C . ALA A 1 194 ? -19.355 -1.416 77.277 1.00 61.66 194 ALA A C 1
ATOM 1543 O O . ALA A 1 194 ? -18.555 -2.217 77.764 1.00 61.66 194 ALA A O 1
ATOM 1544 N N . ASN A 1 195 ? -19.419 -0.141 77.659 1.00 59.19 195 ASN A N 1
ATOM 1545 C CA . ASN A 1 195 ? -18.720 0.426 78.806 1.00 59.19 195 ASN A CA 1
ATOM 1546 C C . ASN A 1 195 ? -19.133 -0.308 80.095 1.00 59.19 195 ASN A C 1
ATOM 1548 O O . ASN A 1 195 ? -20.113 0.051 80.738 1.00 59.19 195 ASN A O 1
ATOM 1552 N N . SER A 1 196 ? -18.370 -1.325 80.493 1.00 57.91 196 SER A N 1
ATOM 1553 C CA . SER A 1 196 ? -18.394 -1.898 81.843 1.00 57.91 196 SER A CA 1
ATOM 1554 C C . SER A 1 196 ? -17.180 -1.407 82.628 1.00 57.91 196 SER A C 1
ATOM 1556 O O . SER A 1 196 ? -16.259 -2.166 82.916 1.00 57.91 196 SER A O 1
ATOM 1558 N N . ARG A 1 197 ? -17.161 -0.119 82.993 1.00 62.75 197 ARG A N 1
ATOM 1559 C CA . ARG A 1 197 ? -16.345 0.343 84.124 1.00 62.75 197 ARG A CA 1
ATOM 1560 C C . ARG A 1 197 ? -17.215 0.263 85.369 1.00 62.75 197 ARG A C 1
ATOM 1562 O O . ARG A 1 197 ? -18.000 1.158 85.643 1.00 62.75 197 ARG A O 1
ATOM 1569 N N . LYS A 1 198 ? -17.102 -0.871 86.063 1.00 67.69 198 LYS A N 1
ATOM 1570 C CA . LYS A 1 198 ? -17.615 -1.039 87.418 1.00 67.69 198 LYS A CA 1
ATOM 1571 C C . LYS A 1 198 ? -16.799 -0.152 88.348 1.00 67.69 198 LYS A C 1
ATOM 1573 O O . LYS A 1 198 ? -15.572 -0.259 88.381 1.00 67.69 198 LYS A O 1
ATOM 1578 N N . ASP A 1 199 ? -17.511 0.686 89.083 1.00 66.75 199 ASP A N 1
ATOM 1579 C CA . ASP A 1 199 ? -17.043 1.334 90.296 1.00 66.75 199 ASP A CA 1
ATOM 1580 C C . ASP A 1 199 ? -16.425 0.287 91.227 1.00 66.75 199 ASP A C 1
ATOM 1582 O O . ASP A 1 199 ? -17.031 -0.756 91.488 1.00 66.75 199 ASP A O 1
ATOM 1586 N N . ASN A 1 200 ? -15.222 0.558 91.730 1.00 63.44 200 ASN A N 1
ATOM 1587 C CA . ASN A 1 200 ? -14.712 -0.142 92.895 1.00 63.44 200 ASN A CA 1
ATOM 1588 C C . ASN A 1 200 ? -14.188 0.875 93.905 1.00 63.44 200 ASN A C 1
ATOM 1590 O O . ASN A 1 200 ? -13.587 1.888 93.548 1.00 63.44 200 ASN A O 1
ATOM 1594 N N . LYS A 1 201 ? -14.565 0.577 95.138 1.00 65.06 201 LYS A N 1
ATOM 1595 C CA . LYS A 1 201 ? -14.732 1.440 96.300 1.00 65.06 201 LYS A CA 1
ATOM 1596 C C . LYS A 1 201 ? -13.453 1.571 97.115 1.00 65.06 201 LYS A C 1
ATOM 1598 O O . LYS A 1 201 ? -12.657 0.607 97.092 1.00 65.06 201 LYS A O 1
#

Sequence (201 aa):
MPLRTPSPPAPAERDTSEQLLFEAAVGSIHHDPNTLTRLRATMTTAQRQMFDDLAFPVEEQTVSPDLLDHFLRPVSPVRSPSYSSPDRNNNRRSQRVNTETTCGHCRNLGMTDWQTHSRFRCRRLQDLAPCRTCGASNENNHTASHCPRQLPTELVLRETSANVVVQREREIRDEISENNQQMYENTPNSGSFANSRKDNK

Organism: NCBI:txid2777116

pLDDT: mean 71.06, std 18.49, range [38.19, 97.19]

Mean predicted aligned error: 21.3 Å

Radius of gyration: 33.52 Å; Cα contacts (8 Å, |Δi|>4): 78; chains: 1; bounding box: 61×62×132 Å

Foldseek 3Di:
DDDDDDDDDDDDDDDPVVVVVPVPPPPDPPPDVVVVVVVCVPDDPVVNVVVVVPPDPPPPPPDDPPPPPPPPDDDPDDDDDDPDDDDDDPPPPDPVVVLQQFDPVCVVVVHPCRRRHHVLPDVVQQPDQQAPQPRDHHSRGDYVVPDPRDDPDPPPPPCVVVVVVVVVVVVVVVVVVVVVVVVVVPPPPPPDPPDPPDDDD

Secondary structure (DSSP, 8-state):
---PPPPPPPPP---TTSGGGTTTS-S-----HHHHHHHHHHS-HHHHHHHHTT----------GGGGGGS--------------S---TT-------GGG--HHHHHTT-SGGGSS-STT-HHHHTSPPPTTT---GGG---GGG-TTPPP------THHHHHHHHHHHHHHHHHHHHHHHHHHTS--------------

InterPro domains:
  IPR024161 Zinc finger, nanos-type [PS51522] (102-149)

Solvent-accessible surface area (backbone atoms only — not comparable to full-atom values): 13638 Å² total; per-residue (Å²): 133,89,83,81,79,82,80,79,81,80,84,78,88,72,78,74,79,69,63,76,72,65,72,81,75,76,81,78,84,70,94,50,81,65,55,59,58,55,54,57,69,75,49,52,77,72,58,50,55,62,52,62,77,65,58,69,82,77,75,81,77,77,73,70,86,83,72,70,83,76,75,78,69,84,81,76,84,85,77,75,89,74,88,73,78,93,78,90,72,100,70,77,69,72,82,68,63,78,51,74,44,37,13,64,68,40,46,76,70,68,50,87,64,20,67,80,32,20,61,66,69,33,61,71,49,31,72,42,77,52,21,90,85,77,61,36,43,44,71,65,30,53,58,75,93,69,41,94,76,56,71,82,78,77,78,72,73,60,64,63,58,60,54,50,50,56,50,51,55,48,53,54,53,50,53,54,51,53,54,52,50,52,54,60,72,67,52,75,82,75,88,72,80,74,89,79,81,75,87,81,132